Protein AF-A0A3D5A7B6-F1 (afdb_monomer)

Sequence (220 aa):
MRNYFILIAFLFLFTSCAESLVVQSTGVLQNAARVHHLKNGDREIIYIPMRHLGKRNYYDYIQRQVDSLQQQGFVVFYESIAYQVDSAQQRDLYDRKFRKLVGHTVGSTKTYEKTSDTTKVLMAPMYKNLGSRIIQQPEYSFFKVDYNTAVVADIPKNVLLDEFEYTYGDIVLEPCDWKTPLHEPYSCKAAKGKLKRIFDRQFIMKRREENLAALVADAA

Secondary structure (DSSP, 8-state):
-HHHHHHHHHHHHTSS--S-HHHHHT-TT-SS---EEEEETTEEEEE----SEE-HHHHHHHHHHHHHHHTTTPPPEE-------SSHHHHHHHHHHHHHHHTS-TT-S-----TT-GGGT--SGGGTT-GGGSEE---GGGGT--TTT-EE-SPPHHHHHHHHHHHH---PPPHHHHHS-TTS---S-PPPHHHHHHIIIIIHHHHHHHHHHHHHHH--

Foldseek 3Di:
DVVVVVVVVVVVVVPPPVADPVVVVVVQEPLEFDWDWDDDPVDIDIDTDDDQKHAPSHLVRLLVVQVVVVVVVDAAADEDQAAPDDDPVVVLVLLLLVCQLQVWQRVVVPDPPDFQFCCSNCPDPSCNPCTRRMGGDDDPVSSVHDPVRYDHLADHSVRLQVVLCVVPNDSDDDPLSVPDDSRDTRPDNHDDPVSSCCSPPPRRVVVSVVSNVVVSVPPD

pLDDT: mean 84.35, std 14.89, range [35.78, 98.06]

Solvent-accessible surface area (backbone atoms only — not comparable to full-atom values): 13087 Å² total; per-residue (Å²): 112,76,69,56,56,52,52,52,55,54,57,56,64,71,63,70,70,84,63,58,69,69,51,57,73,71,45,40,77,40,54,58,67,76,72,43,80,46,75,59,88,94,46,73,48,76,49,67,70,82,57,68,52,26,21,66,53,22,53,54,42,49,23,54,50,46,46,57,40,42,78,72,70,49,73,50,73,41,84,46,71,54,69,88,65,97,43,72,67,56,48,51,52,46,50,47,42,50,23,33,42,71,53,43,36,52,73,62,66,62,66,81,61,59,90,73,51,37,81,71,63,39,82,52,77,86,48,56,88,49,45,76,64,34,31,65,55,74,62,66,79,72,34,59,66,57,74,92,68,39,42,77,43,41,65,30,48,52,59,56,49,52,57,46,27,75,74,74,49,77,75,79,80,50,74,58,57,74,69,50,61,60,82,42,86,59,82,60,87,45,48,58,68,68,58,30,49,42,45,74,76,46,48,55,60,51,53,40,53,53,47,38,52,50,56,60,68,69,57,126

Structure (mmCIF, N/CA/C/O backbone):
data_AF-A0A3D5A7B6-F1
#
_entry.id   AF-A0A3D5A7B6-F1
#
loop_
_atom_site.group_PDB
_atom_site.id
_atom_site.type_symbol
_atom_site.label_atom_id
_atom_site.label_alt_id
_atom_site.label_comp_id
_atom_site.label_asym_id
_atom_site.label_entity_id
_atom_site.label_seq_id
_atom_site.pdbx_PDB_ins_code
_atom_site.Cartn_x
_atom_site.Cartn_y
_atom_site.Cartn_z
_atom_site.occupancy
_atom_site.B_iso_or_equiv
_atom_site.auth_seq_id
_atom_site.auth_comp_id
_atom_site.auth_asym_id
_atom_site.auth_atom_id
_atom_site.pdbx_PDB_model_num
ATOM 1 N N . MET A 1 1 ? -8.867 60.118 1.143 1.00 58.06 1 MET A N 1
ATOM 2 C CA . MET A 1 1 ? -7.986 59.352 2.061 1.00 58.06 1 MET A CA 1
ATOM 3 C C . MET A 1 1 ? -8.716 58.245 2.824 1.00 58.06 1 MET A C 1
ATOM 5 O O . MET A 1 1 ? -8.242 57.120 2.782 1.00 58.06 1 MET A O 1
ATOM 9 N N . ARG A 1 2 ? -9.890 58.497 3.432 1.00 63.19 2 ARG A N 1
ATOM 10 C CA . ARG A 1 2 ? -10.692 57.475 4.149 1.00 63.19 2 ARG A CA 1
ATOM 11 C C . ARG A 1 2 ? -10.989 56.203 3.330 1.00 63.19 2 ARG A C 1
ATOM 13 O O . ARG A 1 2 ? -10.861 55.103 3.849 1.00 63.19 2 ARG A O 1
ATOM 20 N N . ASN A 1 3 ? -11.287 56.347 2.037 1.00 61.47 3 ASN A N 1
ATOM 21 C CA . ASN A 1 3 ? -11.614 55.208 1.165 1.00 61.47 3 ASN A CA 1
ATOM 22 C C . ASN A 1 3 ? -10.390 54.339 0.803 1.00 61.47 3 ASN A C 1
ATOM 24 O O . ASN A 1 3 ? -10.546 53.148 0.563 1.00 61.47 3 ASN A O 1
ATOM 28 N N . TYR A 1 4 ? -9.172 54.898 0.822 1.00 71.38 4 TYR A N 1
ATOM 29 C CA . TYR A 1 4 ? -7.937 54.140 0.565 1.00 71.38 4 TYR A CA 1
ATOM 30 C C . TYR A 1 4 ? -7.532 53.285 1.771 1.00 71.38 4 TYR A C 1
ATOM 32 O O . TYR A 1 4 ? -7.062 52.168 1.592 1.00 71.38 4 TYR A O 1
ATOM 40 N N . PHE A 1 5 ? -7.788 53.762 2.994 1.00 73.81 5 PHE A N 1
ATOM 41 C CA . PHE A 1 5 ? -7.583 52.972 4.213 1.00 73.81 5 PHE A CA 1
ATOM 42 C C . PHE A 1 5 ? -8.496 51.743 4.271 1.00 73.81 5 PHE A C 1
ATOM 44 O O . PHE A 1 5 ? -8.046 50.673 4.670 1.00 73.81 5 PHE A O 1
ATOM 51 N N . ILE A 1 6 ? -9.747 51.871 3.818 1.00 76.88 6 ILE A N 1
ATOM 52 C CA . ILE A 1 6 ? -10.690 50.744 3.742 1.00 76.88 6 ILE A CA 1
ATOM 53 C C . ILE A 1 6 ? -10.220 49.718 2.703 1.00 76.88 6 ILE A C 1
ATOM 55 O O . ILE A 1 6 ? -10.255 48.523 2.976 1.00 76.88 6 ILE A O 1
ATOM 59 N N . LEU A 1 7 ? -9.720 50.173 1.548 1.00 73.44 7 LEU A N 1
ATOM 60 C CA . LEU A 1 7 ? -9.201 49.294 0.496 1.00 73.44 7 LEU A CA 1
ATOM 61 C C . LEU A 1 7 ? -7.936 48.536 0.942 1.00 73.44 7 LEU A C 1
ATOM 63 O O . LEU A 1 7 ? -7.815 47.339 0.697 1.00 73.44 7 LEU A O 1
ATOM 67 N N . ILE A 1 8 ? -7.022 49.215 1.643 1.00 75.50 8 ILE A N 1
ATOM 68 C CA . ILE A 1 8 ? -5.807 48.613 2.213 1.00 75.50 8 ILE A CA 1
ATOM 69 C C . ILE A 1 8 ? -6.171 47.605 3.312 1.00 75.50 8 ILE A C 1
ATOM 71 O O . ILE A 1 8 ? -5.651 46.493 3.310 1.00 75.50 8 ILE A O 1
ATOM 75 N N . ALA A 1 9 ? -7.110 47.940 4.203 1.00 74.00 9 ALA A N 1
ATOM 76 C CA . ALA A 1 9 ? -7.603 47.011 5.221 1.00 74.00 9 ALA A CA 1
ATOM 77 C C . ALA A 1 9 ? -8.275 45.771 4.600 1.00 74.00 9 ALA A C 1
ATOM 79 O O . ALA A 1 9 ? -8.046 44.660 5.069 1.00 74.00 9 ALA A O 1
ATOM 80 N N . PHE A 1 10 ? -9.030 45.932 3.505 1.00 72.75 10 PHE A N 1
ATOM 81 C CA . PHE A 1 10 ? -9.619 44.809 2.766 1.00 72.75 10 PHE A CA 1
ATOM 82 C C . PHE A 1 10 ? -8.559 43.915 2.105 1.00 72.75 10 PHE A C 1
ATOM 84 O O . PHE A 1 10 ? -8.698 42.696 2.123 1.00 72.75 10 PHE A O 1
ATOM 91 N N . LEU A 1 11 ? -7.471 44.489 1.580 1.00 68.56 11 LEU A N 1
ATOM 92 C CA . LEU A 1 11 ? -6.350 43.730 1.009 1.00 68.56 11 LEU A CA 1
ATOM 93 C C . LEU A 1 11 ? -5.604 42.893 2.064 1.00 68.56 11 LEU A C 1
ATOM 95 O O . LEU A 1 11 ? -5.180 41.781 1.758 1.00 68.56 11 LEU A O 1
ATOM 99 N N . PHE A 1 12 ? -5.504 43.368 3.312 1.00 63.97 12 PHE A N 1
ATOM 100 C CA . PHE A 1 12 ? -4.921 42.598 4.423 1.00 63.97 12 PHE A CA 1
ATOM 101 C C . PHE A 1 12 ? -5.822 41.463 4.938 1.00 63.97 12 PHE A C 1
ATOM 103 O O . PHE A 1 12 ? -5.320 40.502 5.518 1.00 63.97 12 PHE A O 1
ATOM 110 N N . LEU A 1 13 ? -7.138 41.515 4.702 1.00 61.12 13 LEU A N 1
ATOM 111 C CA . LEU A 1 13 ? -8.047 40.426 5.085 1.00 61.12 13 LEU A CA 1
ATOM 112 C C . LEU A 1 13 ? -7.892 39.184 4.190 1.00 61.12 13 LEU A C 1
ATOM 114 O O . LEU A 1 13 ? -8.174 38.076 4.640 1.00 61.12 13 LEU A O 1
ATOM 118 N N . PHE A 1 14 ? -7.387 39.339 2.960 1.00 55.84 14 PHE A N 1
ATOM 119 C CA . PHE A 1 14 ? -7.149 38.219 2.039 1.00 55.84 14 PHE A CA 1
ATOM 120 C C . PHE A 1 14 ? -5.771 37.556 2.192 1.00 55.84 14 PHE A C 1
ATOM 122 O O . PHE A 1 14 ? -5.543 36.502 1.603 1.00 55.84 14 PHE A O 1
ATOM 129 N N . THR A 1 15 ? -4.854 38.121 2.984 1.00 56.56 15 THR A N 1
ATOM 130 C CA . THR A 1 15 ? -3.502 37.561 3.177 1.00 56.56 15 THR A CA 1
ATOM 131 C C . THR A 1 15 ? -3.368 36.676 4.419 1.00 56.56 15 THR A C 1
ATOM 133 O O . THR A 1 15 ? -2.336 36.031 4.593 1.00 56.56 15 THR A O 1
ATOM 136 N N . SER A 1 16 ? -4.396 36.592 5.275 1.00 52.38 16 SER A N 1
ATOM 137 C CA . SER A 1 16 ? -4.321 35.862 6.555 1.00 52.38 16 SER A CA 1
ATOM 138 C C . SER A 1 16 ? -4.657 34.366 6.467 1.00 52.38 16 SER A C 1
ATOM 140 O O . SER A 1 16 ? -4.358 33.614 7.395 1.00 52.38 16 SER A O 1
ATOM 142 N N . CYS A 1 17 ? -5.202 33.885 5.346 1.00 54.50 17 CYS A N 1
ATOM 143 C CA . CYS A 1 17 ? -5.341 32.450 5.086 1.00 54.50 17 CYS A CA 1
ATOM 144 C C . CYS A 1 17 ? -4.049 31.922 4.448 1.00 54.50 17 CYS A C 1
ATOM 146 O O . CYS A 1 17 ? -3.960 31.741 3.238 1.00 54.50 17 CYS A O 1
ATOM 148 N N . ALA A 1 18 ? -3.025 31.703 5.275 1.00 59.81 18 ALA A N 1
ATOM 149 C CA . ALA A 1 18 ? -1.656 31.398 4.844 1.00 59.81 18 ALA A CA 1
ATOM 150 C C . ALA A 1 18 ? -1.476 30.056 4.094 1.00 59.81 18 ALA A C 1
ATOM 152 O O . ALA A 1 18 ? -0.380 29.760 3.619 1.00 59.81 18 ALA A O 1
ATOM 153 N N . GLU A 1 19 ? -2.522 29.233 3.965 1.00 69.94 19 GLU A N 1
ATOM 154 C CA . GLU A 1 19 ? -2.448 27.930 3.301 1.00 69.94 19 GLU A CA 1
ATOM 155 C C . GLU A 1 19 ? -3.350 27.878 2.080 1.00 69.94 19 GLU A C 1
ATOM 157 O O . GLU A 1 19 ? -4.556 28.108 2.183 1.00 69.94 19 GLU A O 1
ATOM 162 N N . SER A 1 20 ? -2.764 27.522 0.931 1.00 77.25 20 SER A N 1
ATOM 163 C CA . SER A 1 20 ? -3.512 27.419 -0.320 1.00 77.25 20 SER A CA 1
ATOM 164 C C . SER A 1 20 ? -4.733 26.510 -0.151 1.00 77.25 20 SER A C 1
ATOM 166 O O . SER A 1 20 ? -4.641 25.427 0.437 1.00 77.25 20 SER A O 1
ATOM 168 N N . LEU A 1 21 ? -5.865 26.925 -0.719 1.00 79.44 21 LEU A N 1
ATOM 169 C CA . LEU A 1 21 ? -7.098 26.134 -0.755 1.00 79.44 21 LEU A CA 1
ATOM 170 C C . LEU A 1 21 ? -6.853 24.716 -1.308 1.00 79.44 21 LEU A C 1
ATOM 172 O O . LEU A 1 21 ? -7.489 23.760 -0.880 1.00 79.44 21 LEU A O 1
ATOM 176 N N . VAL A 1 22 ? -5.871 24.581 -2.205 1.00 80.56 22 VAL A N 1
ATOM 177 C CA . VAL A 1 22 ? -5.423 23.311 -2.789 1.00 80.56 22 VAL A CA 1
ATOM 178 C C . VAL A 1 22 ? -4.825 22.369 -1.740 1.00 80.56 22 VAL A C 1
ATOM 180 O O . VAL A 1 22 ? -5.099 21.179 -1.763 1.00 80.56 22 VAL A O 1
ATOM 183 N N . VAL A 1 23 ? -4.025 22.868 -0.795 1.00 82.94 23 VAL A N 1
ATOM 184 C CA . VAL A 1 23 ? -3.475 22.036 0.293 1.00 82.94 23 VAL A CA 1
ATOM 185 C C . VAL A 1 23 ? -4.568 21.643 1.283 1.00 82.94 23 VAL A C 1
ATOM 187 O O . VAL A 1 23 ? -4.572 20.527 1.795 1.00 82.94 23 VAL A O 1
ATOM 190 N N . GLN A 1 24 ? -5.518 22.540 1.545 1.00 84.00 24 GLN A N 1
ATOM 191 C CA . GLN A 1 24 ? -6.640 22.235 2.430 1.00 84.00 24 GLN A CA 1
ATOM 192 C C . GLN A 1 24 ? -7.561 21.167 1.826 1.00 84.00 24 GLN A C 1
ATOM 194 O O . GLN A 1 24 ? -7.997 20.262 2.541 1.00 84.00 24 GLN A O 1
ATOM 199 N N . SER A 1 25 ? -7.812 21.224 0.513 1.00 84.88 25 SER A N 1
ATOM 200 C CA . SER A 1 25 ? -8.695 20.279 -0.178 1.00 84.88 25 SER A CA 1
ATOM 201 C C . SER A 1 25 ? -8.147 18.852 -0.231 1.00 84.88 25 SER A C 1
ATOM 203 O O . SER A 1 25 ? -8.934 17.913 -0.325 1.00 84.88 25 SER A O 1
ATOM 205 N N . THR A 1 26 ? -6.831 18.652 -0.091 1.00 84.75 26 THR A N 1
ATOM 206 C CA . THR A 1 26 ? -6.253 17.298 0.001 1.00 84.75 26 THR A CA 1
ATOM 207 C C . THR A 1 26 ? -6.521 16.629 1.348 1.00 84.75 26 THR A C 1
ATOM 209 O O . THR A 1 26 ? -6.297 15.431 1.510 1.00 84.75 26 THR A O 1
ATOM 212 N N . GLY A 1 27 ? -6.973 17.397 2.344 1.00 88.69 27 GLY A N 1
ATOM 213 C CA . GLY A 1 27 ? -7.232 16.912 3.691 1.00 88.69 27 GLY A CA 1
ATOM 214 C C . GLY A 1 27 ? -5.975 16.688 4.533 1.00 88.69 27 GLY A C 1
ATOM 215 O O . GLY A 1 27 ? -6.124 16.419 5.721 1.00 88.69 27 GLY A O 1
ATOM 216 N N . VAL A 1 28 ? -4.757 16.859 4.000 1.00 88.75 28 VA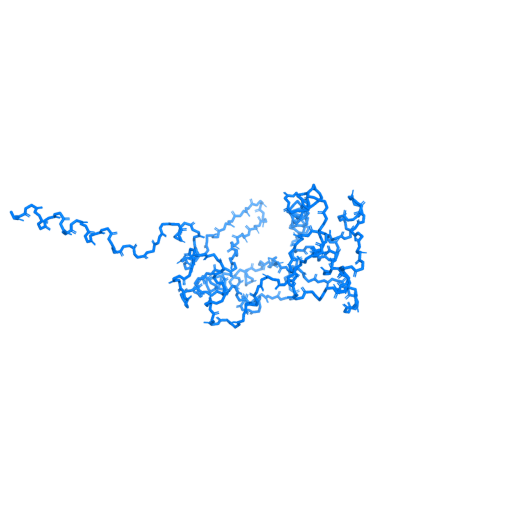L A N 1
ATOM 217 C CA . VAL A 1 28 ? -3.477 16.574 4.696 1.00 88.75 28 VAL A CA 1
ATOM 218 C C . VAL A 1 28 ? -3.339 17.282 6.058 1.00 88.75 28 VAL A C 1
ATOM 220 O O . VAL A 1 28 ? -2.632 16.820 6.952 1.00 88.75 28 VAL A O 1
ATOM 223 N N . LEU A 1 29 ? -4.062 18.388 6.245 1.00 89.94 29 LEU A N 1
ATOM 224 C CA . LEU A 1 29 ? -4.067 19.203 7.460 1.00 89.94 29 LEU A CA 1
ATOM 225 C C . LEU A 1 29 ? -5.191 18.869 8.452 1.00 89.94 29 LEU A C 1
ATOM 227 O O . LEU A 1 29 ? -5.294 19.523 9.494 1.00 89.94 29 LEU A O 1
ATOM 231 N N . GLN A 1 30 ? -6.044 17.894 8.151 1.00 92.69 30 GLN A N 1
ATOM 232 C CA . GLN A 1 30 ? -7.091 17.447 9.066 1.00 92.69 30 GLN A CA 1
ATOM 233 C C . GLN A 1 30 ? -6.484 16.641 10.220 1.00 92.69 30 GLN A C 1
ATOM 235 O O . GLN A 1 30 ? -5.496 15.930 10.053 1.00 92.69 30 GLN A O 1
ATOM 240 N N . ASN A 1 31 ? -7.098 16.747 11.398 1.00 94.94 31 ASN A N 1
ATOM 241 C CA . ASN A 1 31 ? -6.651 16.055 12.611 1.00 94.94 31 ASN A CA 1
ATOM 242 C C . ASN A 1 31 ? -7.343 14.702 12.836 1.00 94.94 31 ASN A C 1
ATOM 244 O O . ASN A 1 31 ? -6.975 13.998 13.766 1.00 94.94 31 ASN A O 1
ATOM 248 N N . ALA A 1 32 ? -8.357 14.362 12.043 1.00 96.19 32 ALA A N 1
ATOM 249 C CA . ALA A 1 32 ? -9.129 13.134 12.191 1.00 96.19 32 ALA A CA 1
ATOM 250 C C . ALA A 1 32 ? -9.589 12.627 10.823 1.00 96.19 32 ALA A C 1
ATOM 252 O O . ALA A 1 32 ? -9.796 13.420 9.898 1.00 96.19 32 ALA A O 1
ATOM 253 N N . ALA A 1 33 ? -9.739 11.310 10.712 1.00 94.62 33 ALA A N 1
ATOM 254 C CA . ALA A 1 33 ? -10.312 10.666 9.542 1.00 94.62 33 ALA A CA 1
ATOM 255 C C . ALA A 1 33 ? -11.842 10.739 9.604 1.00 94.62 33 ALA A C 1
ATOM 257 O O . ALA A 1 33 ? -12.433 10.703 10.683 1.00 94.62 33 ALA A O 1
ATOM 258 N N . ARG A 1 34 ? -12.494 10.807 8.441 1.00 94.00 34 ARG A N 1
ATOM 259 C CA . ARG A 1 34 ? -13.934 10.562 8.356 1.00 94.00 34 ARG A CA 1
ATOM 260 C C . ARG A 1 34 ? -14.141 9.052 8.330 1.00 94.00 34 ARG A C 1
ATOM 262 O O . ARG A 1 34 ? -13.776 8.415 7.351 1.00 94.00 34 ARG A O 1
ATOM 269 N N . VAL A 1 35 ? -14.678 8.501 9.411 1.00 96.25 35 VAL A N 1
ATOM 270 C 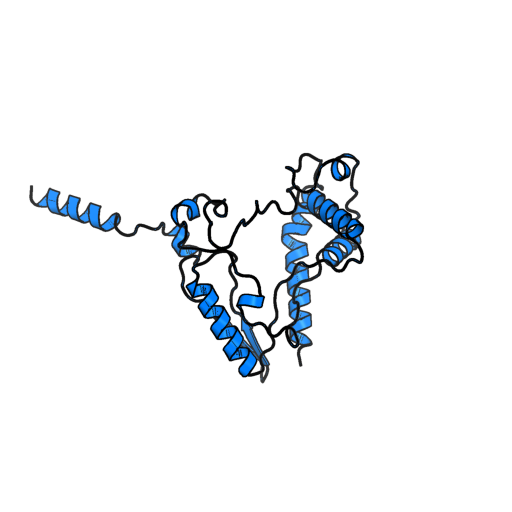CA . VAL A 1 35 ? -14.967 7.068 9.521 1.00 96.25 35 VAL A CA 1
ATOM 271 C C . VAL A 1 35 ? -16.275 6.758 8.797 1.00 96.25 35 VAL A C 1
ATOM 273 O O . VAL A 1 35 ? -17.250 7.505 8.913 1.00 96.25 35 VAL A O 1
ATOM 276 N N . HIS A 1 36 ? -16.286 5.675 8.028 1.00 96.81 36 HIS A N 1
ATOM 277 C CA . HIS A 1 36 ? -17.444 5.220 7.271 1.00 96.81 36 HIS A CA 1
ATOM 278 C C . HIS A 1 36 ? -17.892 3.858 7.790 1.00 96.81 36 HIS A C 1
ATOM 280 O O . HIS A 1 36 ? -17.100 2.925 7.827 1.00 96.81 36 HIS A O 1
ATOM 286 N N . HIS A 1 37 ? -19.164 3.756 8.161 1.00 96.50 37 HIS A N 1
ATOM 287 C CA . HIS A 1 37 ? -19.772 2.521 8.643 1.00 96.50 37 HIS A CA 1
ATOM 288 C C . HIS A 1 37 ? -20.682 1.957 7.555 1.00 96.50 37 HIS A C 1
ATOM 290 O O . HIS A 1 37 ? -21.543 2.669 7.033 1.00 96.50 37 HIS A O 1
ATOM 296 N N . LEU A 1 38 ? -20.491 0.688 7.219 1.00 94.00 38 LEU A N 1
ATOM 297 C CA . LEU A 1 38 ? -21.323 -0.064 6.288 1.00 94.00 38 LEU A CA 1
ATOM 298 C C . LEU A 1 38 ? -21.880 -1.268 7.042 1.00 94.00 38 LEU A C 1
ATOM 300 O O . LEU A 1 38 ? -21.112 -2.040 7.606 1.00 94.00 38 LEU A O 1
ATOM 304 N N . LYS A 1 39 ? -23.205 -1.421 7.069 1.00 94.19 39 LYS A N 1
ATOM 305 C CA . LYS A 1 39 ? -23.882 -2.496 7.805 1.00 94.19 39 LYS A CA 1
ATOM 306 C C . LYS A 1 39 ? -24.696 -3.369 6.868 1.00 94.19 39 LYS A C 1
ATOM 308 O O . LYS A 1 39 ? -25.372 -2.849 5.982 1.00 94.19 39 LYS A O 1
ATOM 313 N N . ASN A 1 40 ? -24.657 -4.675 7.100 1.00 90.06 40 ASN A N 1
ATOM 314 C CA . ASN A 1 40 ? -25.520 -5.650 6.447 1.00 90.06 40 ASN A CA 1
ATOM 315 C C . ASN A 1 40 ? -25.915 -6.738 7.456 1.00 90.06 40 ASN A C 1
ATOM 317 O O . ASN A 1 40 ? -25.123 -7.634 7.749 1.00 90.06 40 ASN A O 1
ATOM 321 N N . GLY A 1 41 ? -27.127 -6.631 8.008 1.00 90.12 41 GLY A N 1
ATOM 322 C CA . GLY A 1 41 ? -27.550 -7.454 9.143 1.00 90.12 41 GLY A CA 1
ATOM 323 C C . GLY A 1 41 ? -26.620 -7.245 10.339 1.00 90.12 41 GLY A C 1
ATOM 324 O O . GLY A 1 41 ? -26.360 -6.104 10.724 1.00 90.12 41 GLY A O 1
ATOM 325 N N . ASP A 1 42 ? -26.085 -8.344 10.865 1.00 89.38 42 ASP A N 1
ATOM 326 C CA . ASP A 1 42 ? -25.169 -8.344 12.012 1.00 89.38 42 ASP A CA 1
ATOM 327 C C . ASP A 1 42 ? -23.706 -8.057 11.629 1.00 89.38 42 ASP A C 1
ATOM 329 O O . ASP A 1 42 ? -22.847 -7.944 12.501 1.00 89.38 42 ASP A O 1
ATOM 333 N N . ARG A 1 43 ? -23.400 -7.915 10.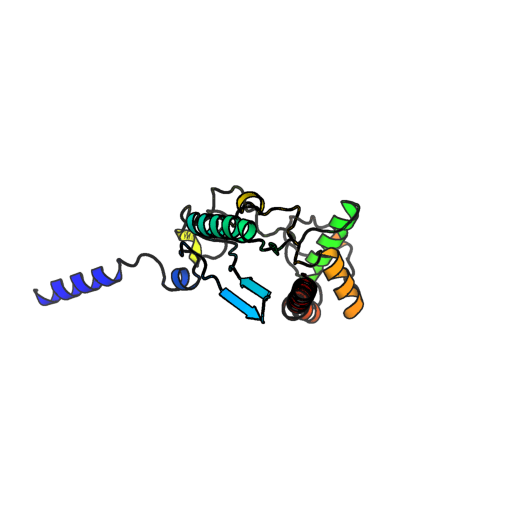330 1.00 90.44 43 ARG A N 1
ATOM 334 C CA . ARG A 1 43 ? -22.051 -7.586 9.850 1.00 90.44 43 ARG A CA 1
ATOM 335 C C . ARG A 1 43 ? -21.871 -6.080 9.719 1.00 90.44 43 ARG A C 1
ATOM 337 O O . ARG A 1 43 ? -22.701 -5.388 9.122 1.00 90.44 43 ARG A O 1
ATOM 344 N N . GLU A 1 44 ? -20.738 -5.584 10.202 1.00 94.81 44 GLU A N 1
ATOM 345 C CA . GLU A 1 44 ? -20.342 -4.183 10.097 1.00 94.81 44 GLU A CA 1
ATOM 346 C C . GLU A 1 44 ? -18.913 -4.060 9.559 1.00 94.81 44 GLU A C 1
ATOM 348 O O . GLU A 1 44 ? -17.982 -4.669 10.077 1.00 94.81 44 GLU A O 1
ATOM 353 N N . ILE A 1 45 ? -18.738 -3.232 8.530 1.00 94.62 45 ILE A N 1
ATOM 354 C CA . ILE A 1 45 ? -17.434 -2.823 8.009 1.00 94.62 45 ILE A CA 1
ATOM 355 C C . ILE A 1 45 ? -17.221 -1.366 8.392 1.00 94.62 45 ILE A C 1
ATOM 357 O O . ILE A 1 45 ? -18.036 -0.496 8.067 1.00 94.62 45 ILE A O 1
ATOM 361 N N . ILE A 1 46 ? -16.092 -1.097 9.040 1.00 96.50 46 ILE A N 1
ATOM 362 C CA . ILE A 1 46 ? -15.676 0.252 9.411 1.00 96.50 46 ILE A CA 1
ATOM 363 C C . ILE A 1 46 ? -14.468 0.630 8.564 1.00 96.50 46 ILE A C 1
ATOM 365 O O . ILE A 1 46 ? -13.355 0.158 8.781 1.00 96.50 46 ILE A O 1
ATOM 369 N N . TYR A 1 47 ? -14.688 1.505 7.587 1.00 95.44 47 TYR A N 1
ATOM 370 C CA . TYR A 1 47 ? -13.628 2.038 6.748 1.00 95.44 47 TYR A CA 1
ATOM 371 C C . TYR A 1 47 ? -13.064 3.326 7.352 1.00 95.44 47 TYR A C 1
ATOM 373 O O . TYR A 1 47 ? -13.759 4.340 7.484 1.00 95.44 47 TYR A O 1
ATOM 381 N N . ILE A 1 48 ? -11.776 3.281 7.695 1.00 95.88 48 ILE A N 1
ATOM 382 C CA . ILE A 1 48 ? -10.999 4.418 8.190 1.00 95.88 48 ILE A CA 1
ATOM 383 C C . ILE A 1 48 ? -9.971 4.784 7.112 1.00 95.88 48 ILE A C 1
ATOM 385 O O . ILE A 1 48 ? -8.996 4.054 6.935 1.00 95.88 48 ILE A O 1
ATOM 389 N N . PRO A 1 49 ? -10.146 5.904 6.387 1.00 93.00 49 PRO A N 1
ATOM 390 C CA . PRO A 1 49 ? -9.210 6.305 5.343 1.00 93.00 49 PRO A CA 1
ATOM 391 C C . PRO A 1 49 ? -7.786 6.497 5.882 1.00 93.00 49 PRO A C 1
ATOM 393 O O . PRO A 1 49 ? -7.543 7.366 6.726 1.00 93.00 49 PRO A O 1
ATOM 396 N N . MET A 1 50 ? -6.821 5.736 5.367 1.00 92.00 50 MET A N 1
ATOM 397 C CA . MET A 1 50 ? -5.405 5.942 5.670 1.00 92.00 50 MET A CA 1
ATOM 398 C C . MET A 1 50 ? -4.798 6.988 4.728 1.00 92.00 50 MET A C 1
ATOM 400 O O . MET A 1 50 ? -5.229 7.154 3.588 1.00 92.00 50 MET A O 1
ATOM 404 N N . ARG A 1 51 ? -3.796 7.726 5.209 1.00 88.94 51 ARG A N 1
ATOM 405 C CA . ARG A 1 51 ? -3.055 8.712 4.411 1.00 88.94 51 ARG A CA 1
ATOM 406 C C . ARG A 1 51 ? -1.572 8.492 4.602 1.00 88.94 51 ARG A C 1
ATOM 408 O O . ARG A 1 51 ? -1.130 8.393 5.737 1.00 88.94 51 ARG A O 1
ATOM 415 N N . HIS A 1 52 ? -0.805 8.523 3.516 1.00 86.44 52 HIS A N 1
ATOM 416 C CA . HIS A 1 52 ? 0.654 8.430 3.605 1.00 86.44 52 HIS A CA 1
ATOM 417 C C . HIS A 1 52 ? 1.312 9.705 4.155 1.00 86.44 52 HIS A C 1
ATOM 419 O O . HIS A 1 52 ? 2.453 9.650 4.605 1.00 86.44 52 HIS A O 1
ATOM 425 N N . LEU A 1 53 ? 0.611 10.845 4.115 1.00 85.88 53 LEU A N 1
ATOM 426 C CA . LEU A 1 53 ? 1.051 12.132 4.657 1.00 85.88 53 LEU A CA 1
ATOM 427 C C . LEU A 1 53 ? -0.085 12.786 5.447 1.00 85.88 53 LEU A C 1
ATOM 429 O O . LEU A 1 53 ? -1.227 12.829 4.984 1.00 85.88 53 LEU A O 1
ATOM 433 N N . GLY A 1 54 ? 0.231 13.341 6.616 1.00 89.06 54 GLY A N 1
ATOM 434 C CA . GLY A 1 54 ? -0.768 13.959 7.484 1.00 89.06 54 GLY A CA 1
ATOM 435 C C . GLY A 1 54 ? -0.187 14.511 8.781 1.00 89.06 54 GLY A C 1
ATOM 436 O O . GLY A 1 54 ? 0.984 14.303 9.091 1.00 89.06 54 GLY A O 1
ATOM 437 N N . LYS A 1 55 ? -1.000 15.228 9.559 1.00 91.62 55 LYS A N 1
ATOM 438 C CA . LYS A 1 55 ? -0.616 15.682 10.906 1.00 91.62 55 LYS A CA 1
ATOM 439 C C . LYS A 1 55 ? -0.462 14.500 11.859 1.00 91.62 55 LYS A C 1
ATOM 441 O O . LYS A 1 55 ? -1.236 13.552 11.787 1.00 91.62 55 LYS A O 1
ATOM 446 N N . ARG A 1 56 ? 0.432 14.607 12.847 1.00 92.44 56 ARG A N 1
ATOM 447 C CA . ARG A 1 56 ? 0.571 13.602 13.919 1.00 92.44 56 ARG A CA 1
ATOM 448 C C . ARG A 1 56 ? -0.774 13.247 14.582 1.00 92.44 56 ARG A C 1
ATOM 450 O O . ARG A 1 56 ? -1.098 12.070 14.705 1.00 92.44 56 ARG A O 1
ATOM 457 N N . ASN A 1 57 ? -1.593 14.260 14.873 1.00 95.88 57 ASN A N 1
ATOM 458 C CA . ASN A 1 57 ? -2.920 14.088 15.475 1.00 95.88 57 ASN A CA 1
ATOM 459 C C . ASN A 1 57 ? -3.868 13.201 14.645 1.00 95.88 57 ASN A C 1
ATOM 461 O O . ASN A 1 57 ? -4.699 12.510 15.229 1.00 95.88 57 ASN A O 1
ATOM 465 N N . TYR A 1 58 ? -3.729 13.193 13.311 1.00 96.81 58 TYR A N 1
ATOM 466 C CA . TYR A 1 58 ? -4.491 12.315 12.415 1.00 96.81 58 TYR A CA 1
ATOM 467 C C . TYR A 1 58 ? -4.210 10.841 12.714 1.00 96.81 58 TYR A C 1
ATOM 469 O O . TYR A 1 58 ? -5.129 10.041 12.867 1.00 96.81 58 TYR A O 1
ATOM 477 N N . TYR A 1 59 ? -2.933 10.492 12.862 1.00 96.69 59 TYR A N 1
ATOM 478 C CA . TYR A 1 59 ? -2.517 9.127 13.168 1.00 96.69 59 TYR A CA 1
ATOM 479 C C . TYR A 1 59 ? -2.844 8.746 14.613 1.00 96.69 59 TYR A C 1
ATOM 481 O O . TYR A 1 59 ? -3.281 7.625 14.854 1.00 96.69 59 TYR A O 1
ATOM 489 N N . ASP A 1 60 ? -2.726 9.678 15.566 1.00 97.56 60 ASP A N 1
ATOM 490 C CA . ASP A 1 60 ? -3.169 9.440 16.947 1.00 97.56 60 ASP A CA 1
ATOM 491 C C . ASP A 1 60 ? -4.679 9.163 17.021 1.00 97.56 60 ASP A C 1
ATOM 493 O O . ASP A 1 60 ? -5.115 8.333 17.819 1.00 97.56 60 ASP A O 1
ATOM 497 N N . TYR A 1 61 ? -5.484 9.846 16.197 1.00 98.06 61 TYR A N 1
ATOM 498 C CA . TYR A 1 61 ? -6.913 9.567 16.064 1.00 98.06 61 TYR A CA 1
ATOM 499 C C . TYR A 1 61 ? -7.153 8.141 15.564 1.00 98.06 61 TYR A C 1
ATOM 501 O O . TYR A 1 61 ? -7.895 7.407 16.212 1.00 98.06 61 TYR A O 1
ATOM 509 N N . ILE A 1 62 ? -6.490 7.728 14.478 1.00 97.75 62 ILE A N 1
ATOM 510 C CA . ILE A 1 62 ? -6.638 6.372 13.929 1.00 97.75 62 ILE A CA 1
ATOM 511 C C . ILE A 1 62 ? -6.212 5.315 14.949 1.00 97.75 62 ILE A C 1
ATOM 513 O O . ILE A 1 62 ? -6.966 4.379 15.179 1.00 97.75 62 ILE A O 1
ATOM 517 N N . GLN A 1 63 ? -5.066 5.487 15.616 1.00 98.00 63 GLN A N 1
ATOM 518 C CA . GLN A 1 63 ? -4.606 4.568 16.663 1.00 98.00 63 GLN A CA 1
ATOM 519 C C . GLN A 1 63 ? -5.681 4.368 17.746 1.00 98.00 63 GLN A C 1
ATOM 521 O O . GLN A 1 63 ? -5.952 3.237 18.133 1.00 98.00 63 GLN A O 1
ATOM 526 N N . ARG A 1 64 ? -6.327 5.447 18.222 1.00 98.06 64 ARG A N 1
ATOM 527 C CA . ARG A 1 64 ? -7.413 5.341 19.215 1.00 98.06 64 ARG A CA 1
ATOM 528 C C . ARG A 1 64 ? -8.641 4.609 18.675 1.00 98.06 64 ARG A C 1
ATOM 530 O O . ARG A 1 64 ? -9.275 3.881 19.430 1.00 98.06 64 ARG A O 1
ATOM 537 N N . GLN A 1 65 ? -8.991 4.821 17.405 1.00 98.00 65 GLN A N 1
ATOM 538 C CA . GLN A 1 65 ? -10.096 4.097 16.772 1.00 98.00 65 GLN A CA 1
ATOM 539 C C . GLN A 1 65 ? -9.780 2.602 16.668 1.00 98.00 65 GLN A C 1
ATOM 541 O O . GLN A 1 65 ? -10.590 1.795 17.097 1.00 98.00 65 GLN A O 1
ATOM 546 N N . VAL A 1 66 ? -8.593 2.239 16.174 1.00 97.06 66 VAL A N 1
ATOM 547 C CA . VAL A 1 66 ? -8.155 0.839 16.050 1.00 97.06 66 VAL A CA 1
ATOM 548 C C . VAL A 1 66 ? -8.163 0.136 17.409 1.00 97.06 66 VAL A C 1
ATOM 550 O O . VAL A 1 66 ? -8.772 -0.920 17.542 1.00 97.06 66 VAL A O 1
ATOM 553 N N . ASP A 1 67 ? -7.572 0.753 18.435 1.00 96.88 67 ASP A N 1
ATOM 554 C CA . ASP A 1 67 ? -7.549 0.220 19.805 1.00 96.88 67 ASP A CA 1
ATOM 555 C C . ASP A 1 67 ? -8.973 -0.034 20.335 1.00 96.88 67 ASP A C 1
ATOM 557 O O . ASP A 1 67 ? -9.303 -1.133 20.777 1.00 96.88 67 ASP A O 1
ATOM 561 N N . SER A 1 68 ? -9.862 0.957 20.206 1.00 97.56 68 SER A N 1
ATOM 562 C CA . SER A 1 68 ? -11.241 0.857 20.695 1.00 97.56 68 SER A CA 1
ATOM 563 C C . SER A 1 68 ? -12.100 -0.146 19.919 1.00 97.56 68 SER A C 1
ATOM 565 O O . SER A 1 68 ? -12.956 -0.794 20.518 1.00 97.56 68 SER A O 1
ATOM 567 N N . LEU A 1 69 ? -11.906 -0.270 18.606 1.00 97.38 69 LEU A N 1
ATOM 568 C CA . LEU A 1 69 ? -12.680 -1.182 17.762 1.00 97.38 69 LEU A CA 1
ATOM 569 C C . LEU A 1 69 ? -12.249 -2.637 17.962 1.00 97.38 69 LEU A C 1
ATOM 571 O O . LEU A 1 69 ? -13.104 -3.510 18.073 1.00 97.38 69 LEU A O 1
ATOM 575 N N . GLN A 1 70 ? -10.949 -2.905 18.102 1.00 96.56 70 GLN A N 1
ATOM 576 C CA . GLN A 1 70 ? -10.469 -4.254 18.424 1.00 96.56 70 GLN A CA 1
ATOM 577 C C . GLN A 1 70 ? -11.001 -4.732 19.785 1.00 96.56 70 GLN A C 1
ATOM 579 O O . GLN A 1 70 ? -11.409 -5.882 19.914 1.00 96.56 70 GLN A O 1
ATOM 584 N N . GLN A 1 71 ? -11.104 -3.843 20.783 1.00 96.56 71 GLN A N 1
ATOM 585 C CA . GLN A 1 71 ? -11.739 -4.160 22.075 1.00 96.56 71 GLN A CA 1
ATOM 586 C C . GLN A 1 71 ? -13.236 -4.499 21.953 1.00 96.56 71 GLN A C 1
ATOM 588 O O . GLN A 1 71 ? -13.792 -5.145 22.838 1.00 96.56 71 GLN A O 1
ATOM 593 N N . GLN A 1 72 ? -13.886 -4.085 20.863 1.00 96.06 72 GLN A N 1
ATOM 594 C CA . GLN A 1 72 ? -15.272 -4.428 20.529 1.00 96.06 72 GLN A CA 1
ATOM 595 C C . GLN A 1 72 ? -15.378 -5.688 19.652 1.00 96.06 72 GLN A C 1
ATOM 597 O O . GLN A 1 72 ? -16.475 -6.037 19.227 1.00 96.06 72 GLN A O 1
ATOM 602 N N . GLY A 1 73 ? -14.262 -6.372 19.381 1.00 94.69 73 GLY A N 1
ATOM 603 C CA . GLY A 1 73 ? -14.223 -7.596 18.580 1.00 94.69 73 GLY A CA 1
ATOM 604 C C . GLY A 1 73 ? -14.049 -7.378 17.076 1.00 94.69 73 GLY A C 1
ATOM 605 O O . GLY A 1 73 ? -14.135 -8.342 16.322 1.00 94.69 73 GLY A O 1
ATOM 606 N N . PHE A 1 74 ? -13.788 -6.149 16.614 1.00 95.69 74 PHE A N 1
ATOM 607 C CA . PHE A 1 74 ? -13.482 -5.916 15.200 1.00 95.69 74 PHE A CA 1
ATOM 608 C C . PHE A 1 74 ? -12.091 -6.440 14.831 1.00 95.69 74 PHE A C 1
ATOM 610 O O . PHE A 1 74 ? -11.116 -6.223 15.552 1.00 95.69 74 PHE A O 1
ATOM 617 N N . VAL A 1 75 ? -11.992 -7.041 13.646 1.00 94.94 75 VAL A N 1
ATOM 618 C CA . VAL A 1 75 ? -10.731 -7.485 13.039 1.00 94.94 75 VAL A CA 1
ATOM 619 C C . VAL A 1 75 ? -10.172 -6.402 12.115 1.00 94.94 75 VAL A C 1
ATOM 621 O O . VAL A 1 75 ? -10.899 -5.799 11.323 1.00 94.94 75 VAL A O 1
ATOM 624 N N . VAL A 1 76 ? -8.863 -6.154 12.200 1.00 95.44 76 VAL A N 1
ATOM 625 C CA . VAL A 1 76 ? -8.178 -5.163 11.359 1.00 95.44 76 VAL A CA 1
ATOM 626 C C . VAL A 1 76 ? -7.732 -5.786 10.040 1.00 95.44 76 VAL A C 1
ATOM 628 O O . VAL A 1 76 ? -6.932 -6.716 10.024 1.00 95.44 76 VAL A O 1
ATOM 631 N N . PHE A 1 77 ? -8.174 -5.197 8.931 1.00 94.94 77 PHE A N 1
ATOM 632 C CA . PHE A 1 77 ? -7.660 -5.463 7.587 1.00 94.94 77 PHE A CA 1
ATOM 633 C C . PHE A 1 77 ? -6.656 -4.367 7.224 1.00 94.94 77 PHE A C 1
ATOM 635 O O . PHE A 1 77 ? -7.010 -3.185 7.241 1.00 94.94 77 PHE A O 1
ATOM 642 N N . TYR A 1 78 ? -5.408 -4.729 6.924 1.00 91.69 78 TYR A N 1
ATOM 643 C CA . TYR A 1 78 ? -4.341 -3.753 6.680 1.00 91.69 78 TYR A CA 1
ATOM 644 C C . TYR A 1 78 ? -3.559 -4.002 5.387 1.00 91.69 78 TYR A C 1
ATOM 646 O O . TYR A 1 78 ? -3.520 -5.112 4.858 1.00 91.69 78 TYR A O 1
ATOM 654 N N . GLU A 1 79 ? -2.942 -2.938 4.871 1.00 86.69 79 GLU A N 1
ATOM 655 C CA . GLU A 1 79 ? -2.165 -2.954 3.632 1.00 86.69 79 GLU A CA 1
ATOM 656 C C . GLU A 1 79 ? -0.742 -3.464 3.895 1.00 86.69 79 GLU A C 1
ATOM 658 O O . GLU A 1 79 ? -0.087 -3.081 4.864 1.00 86.69 79 GLU A O 1
ATOM 663 N N . SER A 1 80 ? -0.236 -4.321 3.015 1.00 84.00 80 SER A N 1
ATOM 664 C CA . SER A 1 80 ? 1.151 -4.782 3.045 1.00 84.00 80 SER A CA 1
ATOM 665 C C . SER A 1 80 ? 1.543 -5.329 1.683 1.00 84.00 80 SER A C 1
ATOM 667 O O . SER A 1 80 ? 1.022 -6.335 1.216 1.00 84.00 80 SER A O 1
ATOM 669 N N . ILE A 1 81 ? 2.541 -4.708 1.064 1.00 72.75 81 ILE A N 1
ATOM 670 C CA . ILE A 1 81 ? 3.094 -5.152 -0.222 1.00 72.75 81 ILE A CA 1
ATOM 671 C C . ILE A 1 81 ? 4.284 -6.106 -0.047 1.00 72.75 81 ILE A C 1
ATOM 673 O O . ILE A 1 81 ? 5.177 -6.155 -0.898 1.00 72.75 81 ILE A O 1
ATOM 677 N N . ALA A 1 82 ? 4.344 -6.816 1.083 1.00 81.44 82 ALA A N 1
ATOM 678 C CA . ALA A 1 82 ? 5.425 -7.746 1.375 1.00 81.44 82 ALA A CA 1
ATOM 679 C C . ALA A 1 82 ? 5.496 -8.865 0.323 1.00 81.44 82 ALA A C 1
ATOM 681 O O . ALA A 1 82 ? 4.484 -9.356 -0.175 1.00 81.44 82 ALA A O 1
ATOM 682 N N . TYR A 1 83 ? 6.718 -9.265 -0.021 1.00 84.06 83 TYR A N 1
ATOM 683 C CA . TYR A 1 83 ? 6.959 -10.409 -0.893 1.00 84.06 83 TYR A CA 1
ATOM 684 C C . TYR A 1 83 ? 6.792 -11.724 -0.129 1.00 84.06 83 TYR A C 1
ATOM 686 O O . TYR A 1 83 ? 7.283 -11.847 0.993 1.00 84.06 83 TYR A O 1
ATOM 694 N N . GLN A 1 84 ? 6.204 -12.721 -0.785 1.00 88.31 84 GLN A N 1
ATOM 695 C CA . GLN A 1 84 ? 6.204 -14.120 -0.357 1.00 88.31 84 GLN A CA 1
ATOM 696 C C . GLN A 1 84 ? 7.217 -14.893 -1.205 1.00 88.31 84 GLN A C 1
ATOM 698 O O . GLN A 1 84 ? 6.859 -15.528 -2.192 1.00 88.31 84 GLN A O 1
ATOM 703 N N . VAL A 1 85 ? 8.499 -14.745 -0.871 1.00 89.50 85 VAL A N 1
ATOM 704 C CA . VAL A 1 85 ? 9.624 -15.349 -1.600 1.00 89.50 85 VAL A CA 1
ATOM 705 C C . VAL A 1 85 ? 10.657 -15.890 -0.618 1.00 89.50 85 VAL A C 1
ATOM 707 O O . VAL A 1 85 ? 10.871 -15.292 0.437 1.00 89.50 85 VAL A O 1
ATOM 710 N N . ASP A 1 86 ? 11.336 -16.970 -0.998 1.00 90.94 86 ASP A N 1
ATOM 711 C CA . ASP A 1 86 ? 12.233 -17.730 -0.115 1.00 90.94 86 ASP A CA 1
ATOM 712 C C . ASP A 1 86 ? 13.655 -17.154 -0.056 1.00 90.94 86 ASP A C 1
ATOM 714 O O . ASP A 1 86 ? 14.478 -17.565 0.762 1.00 90.94 86 ASP A O 1
ATOM 718 N N . SER A 1 87 ? 13.982 -16.210 -0.945 1.00 92.75 87 SER A N 1
ATOM 719 C CA . SER A 1 87 ? 15.349 -15.713 -1.109 1.00 92.75 87 SER A CA 1
ATOM 720 C C . SER A 1 87 ? 15.427 -14.241 -1.514 1.00 92.75 87 SER A C 1
ATOM 722 O O . SER A 1 87 ? 14.540 -13.682 -2.166 1.00 92.75 87 SER A O 1
ATOM 724 N N . ALA A 1 88 ? 16.552 -13.608 -1.172 1.00 90.38 88 ALA A N 1
ATOM 725 C CA . ALA A 1 88 ? 16.867 -12.251 -1.615 1.00 90.38 88 ALA A CA 1
ATOM 726 C C . ALA A 1 88 ? 17.008 -12.164 -3.146 1.00 90.38 88 ALA A C 1
ATOM 728 O O . ALA A 1 88 ? 16.660 -11.149 -3.740 1.00 90.38 88 ALA A O 1
ATOM 729 N N . GLN A 1 89 ? 17.469 -13.238 -3.788 1.00 93.12 89 GLN A N 1
ATOM 730 C CA . GLN A 1 89 ? 17.623 -13.342 -5.237 1.00 93.12 89 GLN A CA 1
ATOM 731 C C . GLN A 1 89 ? 16.266 -13.329 -5.951 1.00 93.12 89 GLN A C 1
ATOM 733 O O . GLN A 1 89 ? 16.099 -12.615 -6.936 1.00 93.12 89 GLN A O 1
ATOM 738 N N . GLN A 1 90 ? 15.274 -14.064 -5.438 1.00 94.38 90 GLN A N 1
ATOM 739 C CA . GLN A 1 90 ? 13.909 -13.994 -5.967 1.00 94.38 90 GLN A CA 1
ATOM 740 C C . GLN A 1 90 ? 13.304 -12.606 -5.759 1.00 94.38 90 GLN A C 1
ATOM 742 O O . GLN A 1 90 ? 12.674 -12.069 -6.666 1.00 94.38 90 GLN A O 1
ATOM 747 N N . ARG A 1 91 ? 13.532 -11.988 -4.594 1.00 92.56 91 ARG A N 1
ATOM 748 C CA . ARG A 1 91 ? 13.089 -10.610 -4.352 1.00 92.56 91 ARG A CA 1
ATOM 749 C C . ARG A 1 91 ? 13.681 -9.635 -5.375 1.00 92.56 91 ARG A C 1
ATOM 751 O O . ARG A 1 91 ? 12.931 -8.866 -5.966 1.00 92.56 91 ARG A O 1
ATOM 758 N N . ASP A 1 92 ? 14.989 -9.712 -5.625 1.00 92.75 92 ASP A N 1
ATOM 759 C CA . ASP A 1 92 ? 15.681 -8.889 -6.627 1.00 92.75 92 ASP A CA 1
ATOM 760 C C . ASP A 1 92 ? 15.099 -9.095 -8.036 1.00 92.75 92 ASP A C 1
ATOM 762 O O . ASP A 1 92 ? 14.833 -8.119 -8.739 1.00 92.75 92 ASP A O 1
ATOM 766 N N . LEU A 1 93 ? 14.804 -10.342 -8.420 1.00 95.06 93 LEU A N 1
ATOM 767 C CA . LEU A 1 93 ? 14.132 -10.657 -9.683 1.00 95.06 93 LEU A CA 1
ATOM 768 C C . LEU A 1 93 ? 12.780 -9.934 -9.805 1.00 95.06 93 LEU A C 1
ATOM 770 O O . LEU A 1 93 ? 12.533 -9.260 -10.809 1.00 95.06 93 LEU A O 1
ATOM 774 N N . TYR A 1 94 ? 11.909 -10.056 -8.802 1.00 95.00 94 TYR A N 1
ATOM 775 C CA . TYR A 1 94 ? 10.591 -9.420 -8.841 1.00 95.00 94 TYR A CA 1
ATOM 776 C C . TYR A 1 94 ? 10.671 -7.895 -8.787 1.00 95.00 94 TYR A C 1
ATOM 778 O O . TYR A 1 94 ? 9.927 -7.224 -9.504 1.00 95.00 94 TYR A O 1
ATOM 786 N N . ASP A 1 95 ? 11.604 -7.333 -8.016 1.00 92.50 95 ASP A N 1
ATOM 787 C CA . ASP A 1 95 ? 11.847 -5.893 -8.011 1.00 92.50 95 ASP A CA 1
ATOM 788 C C . ASP A 1 95 ? 12.263 -5.412 -9.408 1.00 92.50 95 ASP A C 1
ATOM 790 O O . ASP A 1 95 ? 11.715 -4.428 -9.906 1.00 92.50 95 ASP A O 1
ATOM 794 N N . ARG A 1 96 ? 13.150 -6.130 -10.110 1.00 93.81 96 ARG A N 1
ATOM 795 C CA . ARG A 1 96 ? 13.532 -5.791 -11.493 1.00 93.81 96 ARG A CA 1
ATOM 796 C C . ARG A 1 96 ? 12.363 -5.900 -12.468 1.00 93.81 96 ARG A C 1
ATOM 798 O O . ARG A 1 96 ? 12.189 -4.997 -13.289 1.00 93.81 96 ARG A O 1
ATOM 805 N N . LYS A 1 97 ? 11.535 -6.946 -12.370 1.00 94.50 97 LYS A N 1
ATOM 806 C CA . LYS A 1 97 ? 10.316 -7.086 -13.191 1.00 94.50 97 LYS A CA 1
ATOM 807 C C . LYS A 1 97 ? 9.356 -5.922 -12.958 1.00 94.50 97 LYS A C 1
ATOM 809 O O . LYS A 1 97 ? 8.929 -5.271 -13.914 1.00 94.50 97 LYS A O 1
ATOM 814 N N . PHE A 1 98 ? 9.093 -5.595 -11.694 1.00 92.19 98 PHE A N 1
ATOM 815 C CA . PHE A 1 98 ? 8.276 -4.445 -11.322 1.00 92.19 98 PHE A CA 1
ATOM 816 C C . PHE A 1 98 ? 8.848 -3.150 -11.910 1.00 92.19 98 PHE A C 1
ATOM 818 O O . PHE A 1 98 ? 8.125 -2.411 -12.576 1.00 92.19 98 PHE A O 1
ATOM 825 N N . ARG A 1 99 ? 10.160 -2.914 -11.751 1.00 91.44 99 ARG A N 1
ATOM 826 C CA . ARG A 1 99 ? 10.887 -1.760 -12.310 1.00 91.44 99 ARG A CA 1
ATOM 827 C C . ARG A 1 99 ? 10.679 -1.615 -13.809 1.00 91.44 99 ARG A C 1
ATOM 829 O O . ARG A 1 99 ? 10.361 -0.525 -14.278 1.00 91.44 99 ARG A O 1
ATOM 836 N N . LYS A 1 100 ? 10.843 -2.711 -14.555 1.00 93.00 100 LYS A N 1
ATOM 837 C CA . LYS A 1 100 ? 10.684 -2.736 -16.010 1.00 93.00 100 LYS A CA 1
ATOM 838 C C . LYS A 1 100 ? 9.264 -2.391 -16.424 1.00 93.00 100 LYS A C 1
ATOM 840 O O . LYS A 1 100 ? 9.067 -1.649 -17.387 1.00 93.00 100 LYS A O 1
ATOM 845 N N . LEU A 1 101 ? 8.281 -2.897 -15.687 1.00 90.88 101 LEU A N 1
ATOM 846 C CA . LEU A 1 101 ? 6.873 -2.653 -15.963 1.00 90.88 101 LEU A CA 1
ATOM 847 C C . LEU A 1 101 ? 6.476 -1.193 -15.708 1.00 90.88 101 LEU A C 1
ATOM 849 O O . LEU A 1 101 ? 5.823 -0.579 -16.553 1.00 90.88 101 LEU A O 1
ATOM 853 N N . VAL A 1 102 ? 6.917 -0.617 -14.585 1.00 86.19 102 VAL A N 1
ATOM 854 C CA . VAL A 1 102 ? 6.542 0.750 -14.184 1.00 86.19 102 VAL A CA 1
ATOM 855 C C . VAL A 1 102 ? 7.472 1.833 -14.735 1.00 86.19 102 VAL A C 1
ATOM 857 O O . VAL A 1 102 ? 7.095 3.000 -14.759 1.00 86.19 102 VAL A O 1
ATOM 860 N N . GLY A 1 103 ? 8.671 1.488 -15.203 1.00 83.25 103 GLY A N 1
ATOM 861 C CA . GLY A 1 103 ? 9.620 2.439 -15.787 1.00 83.25 103 GLY A CA 1
ATOM 862 C C . GLY A 1 103 ? 10.190 3.466 -14.798 1.00 83.25 103 GLY A C 1
ATOM 863 O O . GLY A 1 103 ? 10.662 4.521 -15.214 1.00 83.25 103 GLY A O 1
ATOM 864 N N . HIS A 1 104 ? 10.136 3.183 -13.497 1.00 73.31 104 HIS A N 1
ATOM 865 C CA . HIS A 1 104 ? 10.635 4.047 -12.425 1.00 73.31 104 HIS A CA 1
ATOM 866 C C . HIS A 1 104 ? 11.614 3.275 -11.550 1.00 73.31 104 HIS A C 1
ATOM 868 O O . HIS A 1 104 ? 11.615 2.051 -11.548 1.00 73.31 104 HIS A O 1
ATOM 874 N N . THR A 1 105 ? 12.452 3.976 -10.798 1.00 65.38 105 THR A N 1
ATOM 875 C CA . THR A 1 105 ? 13.369 3.359 -9.836 1.00 65.38 105 THR A CA 1
ATOM 876 C C . THR A 1 105 ? 12.579 2.650 -8.725 1.00 65.38 105 THR A C 1
ATOM 878 O O . THR A 1 105 ? 11.630 3.198 -8.161 1.00 65.38 105 THR A O 1
ATOM 881 N N . VAL A 1 106 ? 12.939 1.402 -8.413 1.00 59.19 106 VAL A N 1
ATOM 882 C CA . VAL A 1 106 ? 12.279 0.654 -7.330 1.00 59.19 106 VAL A CA 1
ATOM 883 C C . VAL A 1 106 ? 12.721 1.258 -6.012 1.00 59.19 106 VAL A C 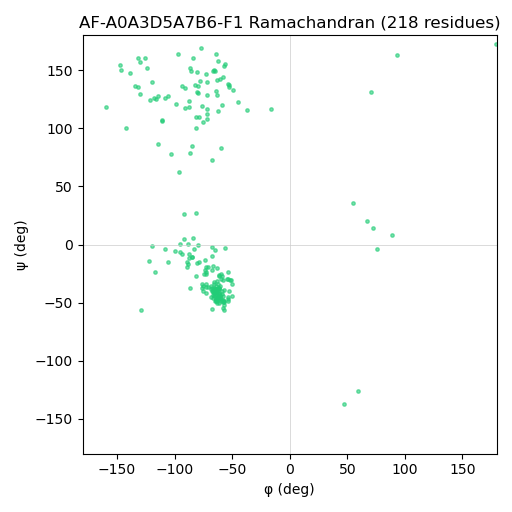1
ATOM 885 O O . VAL A 1 106 ? 13.909 1.473 -5.793 1.00 59.19 106 VAL A O 1
ATOM 888 N N . GLY A 1 107 ? 11.764 1.598 -5.155 1.00 52.38 107 GLY A N 1
ATOM 889 C CA . GLY A 1 107 ? 12.069 2.349 -3.943 1.00 52.38 107 GLY A CA 1
ATOM 890 C C . GLY A 1 107 ? 12.429 3.818 -4.199 1.00 52.38 107 GLY A C 1
ATOM 891 O O . GLY A 1 107 ? 12.908 4.466 -3.280 1.00 52.38 107 GLY A O 1
ATOM 892 N N . SER A 1 108 ? 12.171 4.395 -5.388 1.00 41.50 108 SER A N 1
ATOM 893 C CA . SER A 1 108 ? 12.270 5.855 -5.591 1.00 41.50 108 SER A CA 1
ATOM 894 C C . SER A 1 108 ? 11.063 6.655 -5.133 1.00 41.50 108 SER A C 1
ATOM 896 O O . SER A 1 108 ? 10.876 7.799 -5.553 1.00 41.50 108 SER A O 1
ATOM 898 N N . THR A 1 109 ? 10.324 6.144 -4.159 1.00 41.03 109 THR A N 1
ATOM 899 C CA . THR A 1 109 ? 10.113 6.997 -2.993 1.00 41.03 109 THR A CA 1
ATOM 900 C C . THR A 1 109 ? 11.500 7.303 -2.440 1.00 41.03 109 THR A C 1
ATOM 902 O O . THR A 1 109 ? 11.977 6.568 -1.580 1.00 41.03 109 THR A O 1
ATOM 905 N N . LYS A 1 110 ? 12.188 8.314 -3.009 1.00 40.09 110 LYS A N 1
ATOM 906 C CA . LYS A 1 110 ? 13.422 8.865 -2.439 1.00 40.09 110 LYS A CA 1
ATOM 907 C C . LYS A 1 110 ? 13.221 8.847 -0.938 1.00 40.09 110 LYS A C 1
ATOM 909 O O . LYS A 1 110 ? 12.246 9.427 -0.468 1.00 40.09 110 LYS A O 1
ATOM 914 N N . THR A 1 111 ? 14.050 8.040 -0.294 1.00 37.38 111 THR A N 1
ATOM 915 C CA . THR A 1 111 ? 14.035 7.674 1.111 1.00 37.38 111 THR A CA 1
ATOM 916 C C . THR A 1 111 ? 13.171 8.610 1.946 1.00 37.38 111 THR A C 1
ATOM 918 O O . THR A 1 111 ? 13.482 9.796 2.088 1.00 37.38 111 THR A O 1
ATOM 921 N N . TYR A 1 112 ? 12.109 8.069 2.540 1.00 43.56 112 TYR A N 1
ATOM 922 C CA . TYR A 1 112 ? 11.524 8.669 3.728 1.00 43.56 112 TYR A CA 1
ATOM 923 C C . TYR A 1 112 ? 12.530 8.514 4.876 1.00 43.56 112 TYR A C 1
ATOM 925 O O . TYR A 1 112 ? 12.443 7.638 5.733 1.00 43.56 112 TYR A O 1
ATOM 933 N N . GLU A 1 113 ? 13.595 9.301 4.813 1.00 35.78 113 GLU A N 1
ATOM 934 C CA . GLU A 1 113 ? 14.643 9.307 5.813 1.00 35.78 113 GLU A CA 1
ATOM 935 C C . GLU A 1 113 ? 14.127 10.047 7.043 1.00 35.78 113 GLU A C 1
ATOM 937 O O . GLU A 1 113 ? 14.073 11.272 7.072 1.00 35.78 113 GLU A O 1
ATOM 942 N N . LYS A 1 114 ? 13.809 9.252 8.067 1.00 39.66 114 LYS A N 1
ATOM 943 C CA . LYS A 1 114 ? 13.469 9.644 9.440 1.00 39.66 114 LYS A CA 1
ATOM 944 C C . LYS A 1 114 ? 12.113 10.340 9.594 1.00 39.66 114 LYS A C 1
ATOM 946 O O . LYS A 1 114 ? 11.786 11.339 8.966 1.00 39.66 114 LYS A O 1
ATOM 951 N N . THR A 1 115 ? 11.365 9.836 10.570 1.00 47.34 115 THR A N 1
ATOM 952 C CA . THR A 1 115 ? 10.019 10.237 11.012 1.00 47.34 115 THR A CA 1
ATOM 953 C C . THR A 1 115 ? 9.854 11.712 11.412 1.00 47.34 115 THR A C 1
ATOM 955 O O . THR A 1 115 ? 8.741 12.132 11.722 1.00 47.34 115 THR A O 1
ATOM 958 N N . SER A 1 116 ? 10.923 12.513 11.396 1.00 46.75 116 SER A N 1
ATOM 959 C CA . SER A 1 116 ? 10.926 13.915 11.824 1.00 46.75 116 SER A CA 1
ATOM 960 C C . SER A 1 116 ? 11.381 14.920 10.759 1.00 46.75 116 SER A C 1
ATOM 962 O O . SER A 1 116 ? 11.164 16.112 10.965 1.00 46.75 116 SER A O 1
ATOM 964 N N . ASP A 1 117 ? 12.000 14.491 9.650 1.00 47.91 117 ASP A N 1
ATOM 965 C CA . ASP A 1 117 ? 12.495 15.402 8.606 1.00 47.91 117 ASP A CA 1
ATOM 966 C C . ASP A 1 117 ? 11.737 15.212 7.287 1.00 47.91 117 ASP A C 1
ATOM 968 O O . ASP A 1 117 ? 12.128 14.481 6.377 1.00 47.91 117 ASP A O 1
ATOM 972 N N . THR A 1 118 ? 10.614 15.913 7.174 1.00 50.22 118 THR A N 1
ATOM 973 C CA . THR A 1 118 ? 9.791 15.910 5.965 1.00 50.22 118 THR A CA 1
ATOM 974 C C . THR A 1 118 ? 10.330 16.812 4.858 1.00 50.22 118 THR A C 1
ATOM 976 O O . THR A 1 118 ? 9.746 16.829 3.778 1.00 50.22 118 THR A O 1
ATOM 979 N N . THR A 1 119 ? 11.452 17.523 5.038 1.00 48.53 119 THR A N 1
ATOM 980 C CA . THR A 1 119 ? 11.980 18.429 3.997 1.00 48.53 119 THR A CA 1
ATOM 981 C C . THR A 1 119 ? 12.344 17.698 2.700 1.00 48.53 119 THR A C 1
ATOM 983 O O . THR A 1 119 ? 12.230 18.275 1.618 1.00 48.53 119 THR A O 1
ATOM 986 N N . LYS A 1 120 ? 12.685 16.404 2.787 1.00 49.03 120 LYS A N 1
ATOM 987 C CA . LYS A 1 120 ? 12.926 15.516 1.635 1.00 49.03 120 LYS A CA 1
ATOM 988 C C . LYS A 1 120 ? 11.671 14.789 1.124 1.00 49.03 120 LYS A C 1
ATOM 990 O O . LYS A 1 120 ? 11.654 14.343 -0.021 1.00 49.03 120 LYS A O 1
ATOM 995 N N . VAL A 1 121 ? 10.620 14.697 1.944 1.00 52.31 121 VAL A N 1
ATOM 996 C CA . VAL A 1 121 ? 9.371 13.948 1.677 1.00 52.31 121 VAL A CA 1
ATOM 997 C C . VAL A 1 121 ? 8.419 14.711 0.739 1.00 52.31 121 VAL A C 1
ATOM 999 O O . VAL A 1 121 ? 7.503 14.146 0.142 1.00 52.31 121 VAL A O 1
ATOM 1002 N N . LEU A 1 122 ? 8.647 16.008 0.540 1.00 55.25 122 LEU A N 1
ATOM 1003 C CA . LEU A 1 122 ? 7.713 16.904 -0.141 1.00 55.25 122 LEU A CA 1
ATOM 1004 C C . LEU A 1 122 ? 8.078 17.054 -1.622 1.00 55.25 122 LEU A C 1
ATOM 1006 O O . LEU A 1 122 ? 8.390 18.144 -2.094 1.00 55.25 122 LEU A O 1
ATOM 1010 N N . MET A 1 123 ? 8.040 15.947 -2.373 1.00 53.00 123 MET A N 1
ATOM 1011 C CA . MET A 1 123 ? 8.291 15.985 -3.823 1.00 53.00 123 MET A CA 1
ATOM 1012 C C . MET A 1 123 ? 7.205 16.747 -4.598 1.00 53.00 123 MET A C 1
ATOM 1014 O O . MET A 1 123 ? 7.459 17.188 -5.716 1.00 53.00 123 MET A O 1
ATOM 1018 N N . ALA A 1 124 ? 6.017 16.951 -4.013 1.00 63.84 124 ALA A N 1
ATOM 1019 C CA . ALA A 1 124 ? 5.010 17.834 -4.588 1.00 63.84 124 ALA A CA 1
ATOM 1020 C C . ALA A 1 124 ? 5.250 19.280 -4.108 1.00 63.84 124 ALA A C 1
ATOM 1022 O O . ALA A 1 124 ? 5.129 19.543 -2.905 1.00 63.84 124 ALA A O 1
ATOM 1023 N N . PRO A 1 125 ? 5.522 20.240 -5.017 1.00 68.56 125 PRO A N 1
ATOM 1024 C CA . PRO A 1 125 ? 5.778 21.641 -4.667 1.00 68.56 125 PRO A CA 1
ATOM 1025 C C . PRO A 1 125 ? 4.718 22.261 -3.748 1.00 68.56 125 PRO A C 1
ATOM 1027 O O . PRO A 1 125 ? 5.040 23.104 -2.915 1.00 68.56 125 PRO A O 1
ATOM 1030 N N . MET A 1 126 ? 3.468 21.797 -3.853 1.00 75.31 126 MET A N 1
ATOM 1031 C CA . MET A 1 126 ? 2.347 22.261 -3.035 1.00 75.31 126 MET A CA 1
ATOM 1032 C C . MET A 1 126 ? 2.518 22.018 -1.528 1.00 75.31 126 MET A C 1
ATOM 1034 O O . MET A 1 126 ? 1.952 22.764 -0.736 1.00 75.31 126 MET A O 1
ATOM 1038 N N . TYR A 1 127 ? 3.298 21.015 -1.111 1.00 76.88 127 TYR A N 1
ATOM 1039 C CA . TYR A 1 127 ? 3.481 20.692 0.308 1.00 76.88 127 TYR A CA 1
ATOM 1040 C C . TYR A 1 127 ? 4.783 21.239 0.899 1.00 76.88 127 TYR A C 1
ATOM 1042 O O . TYR A 1 127 ? 4.968 21.162 2.110 1.00 76.88 127 TYR A O 1
ATOM 1050 N N . LYS A 1 128 ? 5.664 21.832 0.079 1.00 72.12 128 LYS A N 1
ATOM 1051 C CA . LYS A 1 128 ? 7.009 22.301 0.466 1.00 72.12 128 LYS A CA 1
ATOM 1052 C C . LYS A 1 128 ? 7.020 23.185 1.723 1.00 72.12 128 LYS A C 1
ATOM 1054 O O . LYS A 1 128 ? 7.952 23.108 2.515 1.00 72.12 128 LYS A O 1
ATOM 1059 N N . ASN A 1 129 ? 5.973 23.983 1.926 1.00 75.19 129 ASN A N 1
ATOM 1060 C CA . ASN A 1 129 ? 5.873 24.941 3.033 1.00 75.19 129 ASN A CA 1
ATOM 1061 C C . ASN A 1 129 ? 5.277 24.349 4.324 1.00 75.19 129 ASN A C 1
ATOM 1063 O O . ASN A 1 129 ? 5.113 25.070 5.306 1.00 75.19 129 ASN A O 1
ATOM 1067 N N . LEU A 1 130 ? 4.915 23.062 4.341 1.00 77.00 130 LEU A N 1
ATOM 1068 C CA . LEU A 1 130 ? 4.306 22.437 5.517 1.00 77.00 130 LEU A CA 1
ATOM 1069 C C . LEU A 1 130 ? 5.338 22.016 6.567 1.00 77.00 130 LEU A C 1
ATOM 1071 O O . LEU A 1 130 ? 5.009 22.000 7.753 1.00 77.00 130 LEU A O 1
ATOM 1075 N N . GLY A 1 131 ? 6.578 21.725 6.158 1.00 74.25 131 GLY A N 1
ATOM 1076 C CA . GLY A 1 131 ? 7.658 21.328 7.066 1.00 74.25 131 GLY A CA 1
ATOM 1077 C C . GLY A 1 131 ? 7.222 20.246 8.063 1.00 74.25 131 GLY A C 1
ATOM 1078 O O . GLY A 1 131 ? 6.476 19.328 7.717 1.00 74.25 131 GLY A O 1
ATOM 1079 N N . SER A 1 132 ? 7.621 20.398 9.327 1.00 73.12 132 SER A N 1
ATOM 1080 C CA . SER A 1 132 ? 7.317 19.462 10.423 1.00 73.12 132 SER A CA 1
ATOM 1081 C C . SER A 1 132 ? 5.839 19.395 10.838 1.00 73.12 132 SER A C 1
ATOM 1083 O O . SER A 1 132 ? 5.483 18.613 11.718 1.00 73.12 132 SER A O 1
ATOM 1085 N N . ARG A 1 133 ? 4.948 20.192 10.228 1.00 79.88 133 ARG A N 1
ATOM 1086 C CA . ARG A 1 133 ? 3.504 20.165 10.533 1.00 79.88 133 ARG A CA 1
ATOM 1087 C C . ARG A 1 133 ? 2.828 18.900 10.016 1.00 79.88 133 ARG A C 1
ATOM 1089 O O . ARG A 1 133 ? 1.738 18.571 10.479 1.00 79.88 133 ARG A O 1
ATOM 1096 N N . ILE A 1 134 ? 3.449 18.211 9.065 1.00 84.56 134 ILE A N 1
ATOM 1097 C CA . ILE A 1 134 ? 3.003 16.916 8.557 1.00 84.56 134 ILE A CA 1
ATOM 1098 C C . ILE A 1 134 ? 4.126 15.899 8.713 1.00 84.56 134 ILE A C 1
ATOM 1100 O O . ILE A 1 134 ? 5.298 16.263 8.707 1.00 84.56 134 ILE A O 1
ATOM 1104 N N . ILE A 1 135 ? 3.753 14.634 8.851 1.00 84.56 135 ILE A N 1
ATOM 1105 C CA . ILE A 1 135 ? 4.651 13.487 8.938 1.00 84.56 135 ILE A CA 1
ATOM 1106 C C . ILE A 1 135 ? 4.173 12.399 7.975 1.00 84.56 135 ILE A C 1
ATOM 1108 O O . ILE A 1 135 ? 3.004 12.375 7.559 1.00 84.56 135 ILE A O 1
ATOM 1112 N N . GLN A 1 136 ? 5.080 11.488 7.634 1.00 82.62 136 GLN A N 1
ATOM 1113 C CA . GLN A 1 136 ? 4.713 10.252 6.957 1.00 82.62 136 GLN A CA 1
ATOM 1114 C C . GLN A 1 136 ? 3.851 9.378 7.872 1.00 82.62 136 GLN A C 1
ATOM 1116 O O . GLN A 1 136 ? 3.994 9.424 9.096 1.00 82.62 136 GLN A O 1
ATOM 1121 N N . GLN A 1 137 ? 2.975 8.582 7.265 1.00 87.50 137 GLN A N 1
ATOM 1122 C CA . GLN A 1 137 ? 2.299 7.473 7.927 1.00 87.50 137 GLN A CA 1
ATOM 1123 C C . GLN A 1 137 ? 3.292 6.654 8.766 1.00 87.50 137 GLN A C 1
ATOM 1125 O O . GLN A 1 137 ? 4.279 6.162 8.216 1.00 87.50 137 GLN A O 1
ATOM 1130 N N . PRO A 1 138 ? 3.047 6.512 10.079 1.00 89.19 138 PRO A N 1
ATOM 1131 C CA . PRO A 1 138 ? 3.813 5.609 10.925 1.00 89.19 138 PRO A CA 1
ATOM 1132 C C . PRO A 1 138 ? 3.665 4.143 10.498 1.00 89.19 138 PRO A C 1
ATOM 1134 O O . PRO A 1 138 ? 2.663 3.756 9.899 1.00 89.19 138 PRO A O 1
ATOM 1137 N N . GLU A 1 139 ? 4.634 3.316 10.882 1.00 87.06 139 GLU A N 1
ATOM 1138 C CA . GLU A 1 139 ? 4.544 1.856 10.762 1.00 87.06 139 GLU A CA 1
ATOM 1139 C C . GLU A 1 139 ? 3.317 1.297 11.498 1.00 87.06 139 GLU A C 1
ATOM 1141 O O . GLU A 1 139 ? 2.868 1.869 12.492 1.00 87.06 139 GLU A O 1
ATOM 1146 N N . TYR A 1 140 ? 2.802 0.139 11.072 1.00 86.44 140 TYR A N 1
ATOM 1147 C CA . TYR A 1 140 ? 1.569 -0.427 11.640 1.00 86.44 140 TYR A CA 1
ATOM 1148 C C . TYR A 1 140 ? 1.630 -0.726 13.147 1.00 86.44 140 TYR A C 1
ATOM 1150 O O . TYR A 1 140 ? 0.607 -0.656 13.829 1.00 86.44 140 TYR A O 1
ATOM 1158 N N . SER A 1 141 ? 2.827 -0.959 13.698 1.00 88.25 141 SER A N 1
ATOM 1159 C CA . SER A 1 141 ? 3.048 -1.102 15.146 1.00 88.25 141 SER A CA 1
ATOM 1160 C C . SER A 1 141 ? 2.612 0.129 15.952 1.00 88.25 141 SER A C 1
ATOM 1162 O O . SER A 1 141 ? 2.207 -0.002 17.104 1.00 88.25 141 SER A O 1
ATOM 1164 N N . PHE A 1 142 ? 2.622 1.319 15.346 1.00 94.00 142 PHE A N 1
ATOM 1165 C CA . PHE A 1 142 ? 2.117 2.545 15.959 1.00 94.00 142 PHE A CA 1
ATOM 1166 C C . PHE A 1 142 ? 0.601 2.515 16.192 1.00 94.00 142 PHE A C 1
ATOM 1168 O O . PHE A 1 142 ? 0.113 3.113 17.145 1.00 94.00 142 PHE A O 1
ATOM 1175 N N . PHE A 1 143 ? -0.163 1.839 15.332 1.00 95.50 143 PHE A N 1
ATOM 1176 C CA . PHE A 1 143 ? -1.627 1.836 15.404 1.00 95.50 143 PHE A CA 1
ATOM 1177 C C . PHE A 1 143 ? -2.188 0.801 16.383 1.00 95.50 143 PHE A C 1
ATOM 1179 O O . PHE A 1 143 ? -3.404 0.661 16.458 1.00 95.50 143 PHE A O 1
ATOM 1186 N N . LYS A 1 144 ? -1.326 0.105 17.142 1.00 95.12 144 LYS A N 1
ATOM 1187 C CA . LYS A 1 144 ? -1.710 -0.965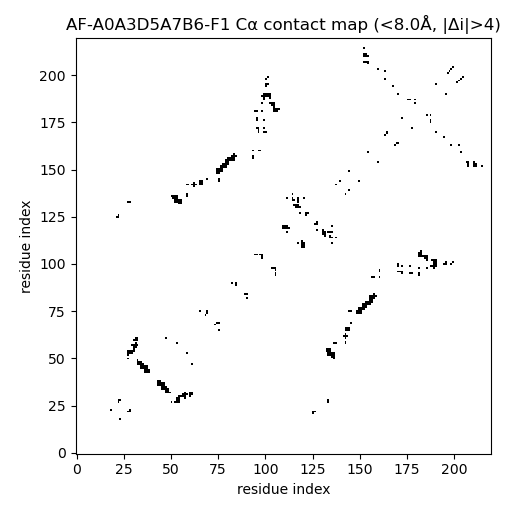 18.078 1.00 95.12 144 LYS A CA 1
ATOM 1188 C C . LYS A 1 144 ? -2.537 -2.080 17.422 1.00 95.12 144 LYS A C 1
ATOM 1190 O O . LYS A 1 144 ? -3.451 -2.622 18.037 1.00 95.12 144 LYS A O 1
ATOM 1195 N N . VAL A 1 145 ? -2.233 -2.402 16.167 1.00 94.56 145 VAL A N 1
ATOM 1196 C CA . VAL A 1 145 ? -2.848 -3.541 15.474 1.00 94.56 145 VAL A CA 1
ATOM 1197 C C . VAL A 1 145 ? -2.456 -4.831 16.195 1.00 94.56 145 VAL A C 1
ATOM 1199 O O . VAL A 1 145 ? -1.268 -5.065 16.429 1.00 94.56 145 VAL A O 1
ATOM 1202 N N . ASP A 1 146 ? -3.439 -5.659 16.541 1.00 94.62 146 ASP A N 1
ATOM 1203 C CA . ASP A 1 146 ? -3.201 -7.010 17.043 1.00 94.62 146 ASP A CA 1
ATOM 1204 C C . ASP A 1 146 ? -2.944 -7.962 15.870 1.00 94.62 146 ASP A C 1
ATOM 1206 O O . ASP A 1 146 ? -3.860 -8.435 15.202 1.00 94.62 146 ASP A O 1
ATOM 1210 N N . TYR A 1 147 ? -1.672 -8.260 15.615 1.00 92.94 147 TYR A N 1
ATOM 1211 C CA . TYR A 1 147 ? -1.273 -9.135 14.511 1.00 92.94 147 TYR A CA 1
ATOM 1212 C C . TYR A 1 147 ? -1.688 -10.603 14.678 1.00 92.94 147 TYR A C 1
ATOM 1214 O O . TYR A 1 147 ? -1.557 -11.359 13.721 1.00 92.94 147 TYR A O 1
ATOM 1222 N N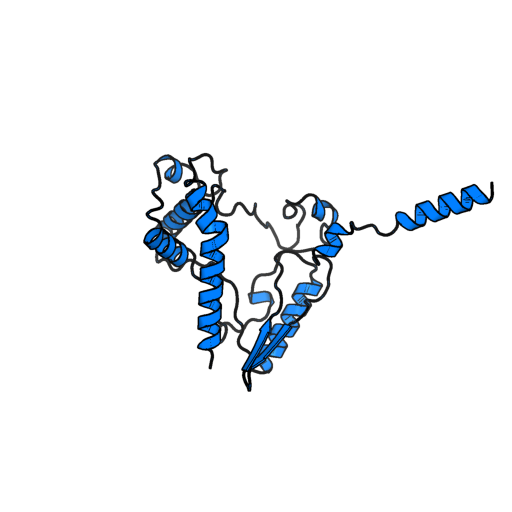 . ASN A 1 148 ? -2.182 -11.026 15.849 1.00 93.81 148 ASN A N 1
ATOM 1223 C CA . ASN A 1 148 ? -2.703 -12.388 16.016 1.00 93.81 148 ASN A CA 1
ATOM 1224 C C . ASN A 1 148 ? -4.069 -12.570 15.348 1.00 93.81 148 ASN A C 1
ATOM 1226 O O . ASN A 1 148 ? -4.447 -13.690 15.014 1.00 93.81 148 ASN A O 1
ATOM 1230 N N . THR A 1 149 ? -4.811 -11.475 15.187 1.00 93.50 149 THR A N 1
ATOM 1231 C CA . THR A 1 149 ? -6.168 -11.469 14.633 1.00 93.50 149 THR A CA 1
ATOM 1232 C C . THR A 1 149 ? -6.262 -10.677 13.333 1.00 93.50 149 THR A C 1
ATOM 1234 O O . THR A 1 149 ? -7.148 -10.943 12.526 1.00 93.50 149 THR A O 1
ATOM 1237 N N . ALA A 1 150 ? -5.349 -9.731 13.094 1.00 93.69 150 ALA A N 1
ATOM 1238 C CA . ALA A 1 150 ? -5.342 -8.907 11.895 1.00 93.69 150 ALA A CA 1
ATOM 1239 C C . ALA A 1 150 ? -5.090 -9.701 10.603 1.00 93.69 150 ALA A C 1
ATOM 1241 O O . ALA A 1 150 ? -4.341 -10.677 10.564 1.00 93.69 150 ALA A O 1
ATOM 1242 N N . VAL A 1 151 ? -5.667 -9.202 9.510 1.00 93.81 151 VAL A N 1
ATOM 1243 C CA . VAL A 1 151 ? -5.599 -9.794 8.173 1.00 93.81 151 VAL A CA 1
ATOM 1244 C C . VAL A 1 151 ? -4.822 -8.871 7.237 1.00 93.81 151 VAL A C 1
ATOM 1246 O O . VAL A 1 151 ? -5.142 -7.687 7.093 1.00 93.81 151 VAL A O 1
ATOM 1249 N N . VAL A 1 152 ? -3.813 -9.420 6.554 1.00 92.38 152 VAL A N 1
ATOM 1250 C CA . VAL A 1 152 ? -3.157 -8.737 5.431 1.00 92.38 152 VAL A CA 1
ATOM 1251 C C . VAL A 1 152 ? -4.121 -8.738 4.248 1.00 92.38 152 VAL A C 1
ATOM 1253 O O . VAL A 1 152 ? -4.418 -9.789 3.688 1.00 92.38 152 VAL A O 1
ATOM 1256 N N . ALA A 1 153 ? -4.616 -7.560 3.875 1.00 92.62 153 ALA A N 1
ATOM 1257 C CA . ALA A 1 153 ? -5.630 -7.413 2.834 1.00 92.62 153 ALA A CA 1
ATOM 1258 C C . ALA A 1 153 ? -5.055 -7.247 1.419 1.00 92.62 153 ALA A C 1
ATOM 1260 O O . ALA A 1 153 ? -5.781 -7.367 0.432 1.00 92.62 153 ALA A O 1
ATOM 1261 N N . ASP A 1 154 ? -3.761 -6.954 1.312 1.00 90.94 154 ASP A N 1
ATOM 1262 C CA . ASP A 1 154 ? -3.085 -6.792 0.030 1.00 90.94 154 ASP A CA 1
ATOM 1263 C C . ASP A 1 154 ? -2.576 -8.115 -0.538 1.00 90.94 154 ASP A C 1
ATOM 1265 O O . ASP A 1 154 ? -2.212 -9.045 0.180 1.00 90.94 154 ASP A O 1
ATOM 1269 N N . ILE A 1 155 ? -2.491 -8.153 -1.867 1.00 91.75 155 ILE A N 1
ATOM 1270 C CA . ILE A 1 155 ? -1.868 -9.253 -2.595 1.00 91.75 155 ILE A CA 1
ATOM 1271 C C . ILE A 1 155 ? -0.342 -9.064 -2.548 1.00 91.75 155 ILE A C 1
ATOM 1273 O O . ILE A 1 155 ? 0.145 -7.983 -2.908 1.00 91.75 155 ILE A O 1
ATOM 1277 N N . PRO A 1 156 ? 0.433 -10.100 -2.177 1.00 91.94 156 PRO A N 1
ATOM 1278 C CA . PRO A 1 156 ? 1.889 -10.067 -2.248 1.00 91.94 156 PRO A CA 1
ATOM 1279 C C . PRO A 1 156 ? 2.379 -9.656 -3.636 1.00 91.94 156 PRO A C 1
ATOM 1281 O O . PRO A 1 156 ? 1.878 -10.123 -4.661 1.00 91.94 156 PRO A O 1
ATOM 1284 N N . LYS A 1 157 ? 3.400 -8.796 -3.695 1.00 89.88 157 LYS A N 1
ATOM 1285 C CA . LYS A 1 157 ? 3.834 -8.201 -4.969 1.00 89.88 157 LYS A CA 1
ATOM 1286 C C . LYS A 1 157 ? 4.288 -9.244 -6.002 1.00 89.88 157 LYS A C 1
ATOM 1288 O O . LYS A 1 157 ? 4.034 -9.048 -7.186 1.00 89.88 157 LYS A O 1
ATOM 1293 N N . ASN A 1 158 ? 4.938 -10.332 -5.580 1.00 93.38 158 ASN A N 1
ATOM 1294 C CA . ASN A 1 158 ? 5.317 -11.423 -6.485 1.00 93.38 158 ASN A CA 1
ATOM 1295 C C . ASN A 1 158 ? 4.092 -12.113 -7.092 1.00 93.38 158 ASN A C 1
ATOM 1297 O O . ASN A 1 158 ? 4.027 -12.226 -8.307 1.00 93.38 158 ASN A O 1
ATOM 1301 N N . VAL A 1 159 ? 3.095 -12.453 -6.270 1.00 94.50 159 VAL A N 1
ATOM 1302 C CA . VAL A 1 159 ? 1.840 -13.073 -6.727 1.00 94.50 159 VAL A CA 1
ATOM 1303 C C . VAL A 1 159 ? 1.144 -12.177 -7.750 1.00 94.50 159 VAL A C 1
ATOM 1305 O O . VAL A 1 159 ? 0.740 -12.635 -8.813 1.00 94.50 159 VAL A O 1
ATOM 1308 N N . LEU A 1 160 ? 1.082 -10.871 -7.480 1.00 93.12 160 LEU A N 1
ATOM 1309 C CA . LEU A 1 160 ? 0.483 -9.904 -8.396 1.00 93.12 160 LEU A CA 1
ATOM 1310 C C . LEU A 1 160 ? 1.240 -9.806 -9.737 1.00 93.12 160 LEU A C 1
ATOM 1312 O O . LEU A 1 160 ? 0.621 -9.606 -10.781 1.00 93.12 160 LEU A O 1
ATOM 1316 N N . LEU A 1 161 ? 2.569 -9.939 -9.731 1.00 94.12 161 LEU A N 1
ATOM 1317 C CA . LEU A 1 161 ? 3.368 -9.969 -10.960 1.00 94.12 161 LEU A CA 1
ATOM 1318 C C . LEU A 1 161 ? 3.201 -11.287 -11.722 1.00 94.12 161 LEU A C 1
ATOM 1320 O O . LEU A 1 161 ? 3.040 -11.242 -12.939 1.00 94.12 161 LEU A O 1
ATOM 1324 N N . ASP A 1 162 ? 3.179 -12.421 -11.023 1.00 95.81 162 ASP A N 1
ATOM 1325 C CA . ASP A 1 162 ? 2.989 -13.743 -11.625 1.00 95.81 162 ASP A CA 1
ATOM 1326 C C . ASP A 1 162 ? 1.610 -13.845 -12.304 1.00 95.81 162 ASP A C 1
ATOM 1328 O O . ASP A 1 162 ? 1.511 -14.261 -13.458 1.00 95.81 162 ASP A O 1
ATOM 1332 N N . GLU A 1 163 ? 0.540 -13.382 -11.645 1.00 95.12 163 GLU A N 1
ATOM 1333 C CA . GLU A 1 163 ? -0.806 -13.326 -12.239 1.00 95.12 163 GLU A CA 1
ATOM 1334 C C . GLU A 1 163 ? -0.862 -12.400 -13.468 1.00 95.12 163 GLU A C 1
ATOM 1336 O O . GLU A 1 163 ? -1.568 -12.674 -14.450 1.00 95.12 163 GLU A O 1
ATOM 1341 N N . PHE A 1 164 ? -0.124 -11.285 -13.428 1.00 95.50 164 PHE A N 1
ATOM 1342 C CA . PHE A 1 164 ? -0.044 -10.361 -14.553 1.00 95.50 164 PHE A CA 1
ATOM 1343 C C . PHE A 1 164 ? 0.671 -10.999 -15.749 1.00 95.50 164 PHE A C 1
ATOM 1345 O O . PHE A 1 164 ? 0.163 -10.916 -16.869 1.00 95.50 164 PHE A O 1
ATOM 1352 N N . GLU A 1 165 ? 1.810 -11.658 -15.525 1.00 95.38 165 GLU A N 1
ATOM 1353 C CA . GLU A 1 165 ? 2.557 -12.372 -16.568 1.00 95.38 165 GLU A CA 1
ATOM 1354 C C . GLU A 1 165 ? 1.745 -13.531 -17.153 1.00 95.38 165 GLU A C 1
ATOM 1356 O O . GLU A 1 165 ? 1.676 -13.667 -18.374 1.00 95.38 165 GLU A O 1
ATOM 1361 N N . TYR A 1 166 ? 1.027 -14.286 -16.314 1.00 95.56 166 TYR A N 1
ATOM 1362 C CA . TYR A 1 166 ? 0.114 -15.339 -16.765 1.00 95.56 166 TYR A CA 1
ATOM 1363 C C . TYR A 1 166 ? -0.957 -14.811 -17.735 1.00 95.56 166 TYR A C 1
ATOM 1365 O O . TYR A 1 166 ? -1.289 -15.461 -18.725 1.00 95.56 166 TYR A O 1
ATOM 1373 N N . THR A 1 167 ? -1.484 -13.611 -17.478 1.00 94.62 167 THR A N 1
ATOM 1374 C CA . THR A 1 167 ? -2.591 -13.037 -18.259 1.00 94.62 167 THR A CA 1
ATOM 1375 C C . THR A 1 167 ? -2.122 -12.275 -19.504 1.00 94.62 167 THR A C 1
ATOM 1377 O O . THR A 1 167 ? -2.795 -12.290 -20.536 1.00 94.62 167 THR A O 1
ATOM 1380 N N . TYR A 1 168 ? -0.994 -11.564 -19.419 1.00 94.06 168 TYR A N 1
ATOM 1381 C CA . TYR A 1 168 ? -0.566 -10.589 -20.434 1.00 94.06 168 TYR A CA 1
ATOM 1382 C C . TYR A 1 168 ? 0.786 -10.907 -21.088 1.00 94.06 168 TYR A C 1
ATOM 1384 O O . TYR A 1 168 ? 1.199 -10.182 -22.002 1.00 94.06 168 TYR A O 1
ATOM 1392 N N . GLY A 1 169 ? 1.433 -11.995 -20.670 1.00 93.00 169 GLY A N 1
ATOM 1393 C CA . GLY A 1 169 ? 2.741 -12.443 -21.132 1.00 93.00 169 GLY A CA 1
ATOM 1394 C C . GLY A 1 169 ? 3.900 -11.938 -20.271 1.00 93.00 169 GLY A C 1
ATOM 1395 O O . GLY A 1 169 ? 3.773 -10.976 -19.510 1.00 93.00 169 GLY A O 1
ATOM 1396 N N . ASP A 1 170 ? 5.051 -12.587 -20.441 1.00 93.75 170 ASP A N 1
ATOM 1397 C CA . ASP A 1 170 ? 6.228 -12.403 -19.593 1.00 93.75 170 ASP A CA 1
ATOM 1398 C C . ASP A 1 170 ? 6.819 -10.985 -19.633 1.00 93.75 170 ASP A C 1
ATOM 1400 O O . ASP A 1 170 ? 6.988 -10.349 -20.683 1.00 93.75 170 ASP A O 1
ATOM 1404 N N . ILE A 1 171 ? 7.260 -10.523 -18.465 1.00 94.50 171 ILE A N 1
ATOM 1405 C CA . ILE A 1 171 ? 8.102 -9.347 -18.283 1.00 94.50 171 ILE A CA 1
ATOM 1406 C C . ILE A 1 171 ? 9.557 -9.790 -18.464 1.00 94.50 171 ILE A C 1
ATOM 1408 O O . ILE A 1 171 ? 10.290 -10.086 -17.519 1.00 94.50 171 ILE A O 1
ATOM 1412 N N . VAL A 1 172 ? 9.997 -9.824 -19.719 1.00 94.38 172 VAL A N 1
ATOM 1413 C CA . VAL A 1 172 ? 11.354 -10.259 -20.076 1.00 94.38 172 VAL A CA 1
ATOM 1414 C C . VAL A 1 172 ? 12.389 -9.214 -19.660 1.00 94.38 172 VAL A C 1
ATOM 1416 O O . VAL A 1 172 ? 12.398 -8.102 -20.190 1.00 94.38 172 VAL A O 1
ATOM 1419 N N . LEU A 1 173 ? 13.296 -9.570 -18.749 1.00 95.94 173 LEU A N 1
ATOM 1420 C CA . LEU A 1 173 ? 14.428 -8.728 -18.347 1.00 95.94 173 LEU A CA 1
ATOM 1421 C C . LEU A 1 173 ? 15.575 -8.827 -19.363 1.00 95.94 173 LEU A C 1
ATOM 1423 O O . LEU A 1 173 ? 15.993 -9.915 -19.749 1.00 95.94 173 LEU A O 1
ATOM 1427 N N . GLU A 1 174 ? 16.098 -7.680 -19.784 1.00 95.88 174 GLU A N 1
ATOM 1428 C CA . GLU A 1 174 ? 17.229 -7.560 -20.708 1.00 95.88 174 GLU A CA 1
ATOM 1429 C C . GLU A 1 174 ? 18.541 -7.350 -19.928 1.00 95.88 174 GLU A C 1
ATOM 1431 O O . GLU A 1 174 ? 18.510 -6.955 -18.761 1.00 95.88 174 GLU A O 1
ATOM 1436 N N . PRO A 1 175 ? 19.725 -7.534 -20.544 1.00 97.12 175 PRO A N 1
ATOM 1437 C CA . PRO A 1 175 ? 21.004 -7.323 -19.860 1.00 97.12 175 PRO A CA 1
ATOM 1438 C C . PRO A 1 175 ? 21.158 -5.946 -19.193 1.00 97.12 175 PRO A C 1
ATOM 1440 O O . PRO A 1 175 ? 21.855 -5.837 -18.188 1.00 97.12 175 PRO A O 1
ATOM 1443 N N . CYS A 1 176 ? 20.509 -4.901 -19.724 1.00 95.62 176 CYS A N 1
ATOM 1444 C CA . CYS A 1 176 ? 20.462 -3.584 -19.081 1.00 95.62 176 CYS A CA 1
ATOM 1445 C C . CYS A 1 176 ? 19.812 -3.659 -17.691 1.00 95.62 176 CYS A C 1
ATOM 1447 O O . CYS A 1 176 ? 20.380 -3.165 -16.722 1.00 95.62 176 CYS A O 1
ATOM 1449 N N . ASP A 1 177 ? 18.672 -4.347 -17.575 1.00 95.06 177 ASP A N 1
ATOM 1450 C CA . ASP A 1 177 ? 17.884 -4.434 -16.341 1.00 95.06 177 ASP A CA 1
ATOM 1451 C C . ASP A 1 177 ? 18.655 -5.108 -15.203 1.00 95.06 177 ASP A C 1
ATOM 1453 O O . ASP A 1 177 ? 18.494 -4.747 -14.038 1.00 95.06 177 ASP A O 1
ATOM 1457 N N . TRP A 1 178 ? 19.508 -6.074 -15.541 1.00 95.06 178 TRP A N 1
ATOM 1458 C CA . TRP A 1 178 ? 20.377 -6.769 -14.593 1.00 95.06 178 TRP A CA 1
ATOM 1459 C C . TRP A 1 178 ? 21.586 -5.933 -14.176 1.00 95.06 178 TRP A C 1
ATOM 1461 O O . TRP A 1 178 ? 21.990 -5.967 -13.015 1.00 95.06 178 TRP A O 1
ATOM 1471 N N . LYS A 1 179 ? 22.157 -5.164 -15.110 1.00 95.06 179 LYS A N 1
ATOM 1472 C CA . LYS A 1 179 ? 23.342 -4.334 -14.861 1.00 95.06 179 LYS A CA 1
ATOM 1473 C C . LYS A 1 179 ? 23.022 -3.077 -14.063 1.00 95.06 179 LYS A C 1
ATOM 1475 O O . LYS A 1 179 ? 23.849 -2.662 -13.261 1.00 95.06 179 LYS A O 1
ATOM 1480 N N . THR A 1 180 ? 21.855 -2.468 -14.271 1.00 91.25 180 THR A N 1
ATOM 1481 C CA . THR A 1 180 ? 21.474 -1.246 -13.558 1.00 91.25 180 THR A CA 1
ATOM 1482 C C . THR A 1 180 ? 21.054 -1.577 -12.118 1.00 91.25 180 THR A C 1
ATOM 1484 O O . THR A 1 180 ? 20.060 -2.285 -11.919 1.00 91.25 180 THR A O 1
ATOM 1487 N N . PRO A 1 181 ? 21.740 -1.051 -11.085 1.00 89.81 181 PRO A N 1
ATOM 1488 C CA . PRO A 1 181 ? 21.338 -1.231 -9.692 1.00 89.81 181 PRO A CA 1
ATOM 1489 C C . PRO A 1 181 ? 19.916 -0.720 -9.432 1.00 89.81 181 PRO A C 1
ATOM 1491 O O . PRO A 1 181 ? 19.492 0.282 -10.014 1.00 89.81 181 PRO A O 1
ATOM 1494 N N . LEU A 1 182 ? 19.162 -1.395 -8.555 1.00 87.12 182 LEU A N 1
ATOM 1495 C CA . LEU A 1 182 ? 17.750 -1.077 -8.280 1.00 87.12 182 LEU A CA 1
ATOM 1496 C C . LEU A 1 182 ? 17.523 0.351 -7.756 1.00 87.12 182 LEU A C 1
ATOM 1498 O O . LEU A 1 182 ? 16.473 0.922 -8.035 1.00 87.12 182 LEU A O 1
ATOM 1502 N N . HIS A 1 183 ? 18.507 0.924 -7.054 1.00 82.19 183 HIS A N 1
ATOM 1503 C CA . HIS A 1 183 ? 18.440 2.250 -6.427 1.00 82.19 183 HIS A CA 1
ATOM 1504 C C . HIS A 1 183 ? 18.802 3.415 -7.365 1.00 82.19 183 HIS A C 1
ATOM 1506 O O . HIS A 1 183 ? 18.596 4.576 -7.015 1.00 82.19 183 HIS A O 1
ATOM 1512 N N . GLU A 1 184 ? 19.337 3.136 -8.554 1.00 84.56 184 GLU A N 1
ATOM 1513 C CA . GLU A 1 184 ? 19.694 4.174 -9.523 1.00 84.56 184 GLU A CA 1
ATOM 1514 C C . GLU A 1 184 ? 18.486 4.606 -10.372 1.00 84.56 184 GLU A C 1
ATOM 1516 O O . GLU A 1 184 ? 17.505 3.862 -10.488 1.00 84.56 184 GLU A O 1
ATOM 1521 N N . PRO A 1 185 ? 18.512 5.790 -11.011 1.00 83.25 185 PRO A N 1
ATOM 1522 C CA . PRO A 1 185 ? 17.544 6.156 -12.045 1.00 83.25 185 PRO A CA 1
ATOM 1523 C C . PRO A 1 185 ? 17.392 5.053 -13.101 1.00 83.25 185 PRO A C 1
ATOM 1525 O O . PRO A 1 185 ? 18.378 4.498 -13.581 1.00 83.25 185 PRO A O 1
ATOM 1528 N N . TYR A 1 186 ? 16.155 4.693 -13.451 1.00 86.69 186 TYR A N 1
ATOM 1529 C CA . TYR A 1 186 ? 15.916 3.678 -14.479 1.00 86.69 186 TYR A CA 1
ATOM 1530 C C . TYR A 1 186 ? 16.078 4.268 -15.882 1.00 86.69 186 TYR A C 1
ATOM 1532 O O . TYR A 1 186 ? 15.263 5.078 -16.315 1.00 86.69 186 TYR A O 1
ATOM 1540 N N . SER A 1 187 ? 17.143 3.863 -16.574 1.00 88.19 187 SER A N 1
ATOM 1541 C CA . SER A 1 187 ? 17.480 4.291 -17.939 1.00 88.19 187 SER A CA 1
ATOM 1542 C C . SER A 1 187 ? 17.277 3.197 -18.996 1.00 88.19 187 SER A C 1
ATOM 1544 O O . SER A 1 187 ? 17.450 3.457 -20.186 1.00 88.19 187 SER A O 1
ATOM 1546 N N . CYS A 1 188 ? 16.905 1.981 -18.585 1.00 91.44 188 CYS A N 1
ATOM 1547 C CA . CYS A 1 188 ? 16.637 0.878 -19.503 1.00 91.44 188 CYS A CA 1
ATOM 1548 C C . CYS A 1 188 ? 15.267 1.012 -20.182 1.00 91.44 188 CYS A C 1
ATOM 1550 O O . CYS A 1 188 ? 14.414 1.826 -19.816 1.00 91.44 188 CYS A O 1
ATOM 1552 N N . LYS A 1 189 ? 15.044 0.172 -21.194 1.00 91.81 189 LYS A N 1
ATOM 1553 C CA . LYS A 1 189 ? 13.790 0.131 -21.940 1.00 91.81 189 LYS A CA 1
ATOM 1554 C C . LYS A 1 189 ? 12.668 -0.479 -21.092 1.00 91.81 189 LYS A C 1
ATOM 1556 O O . LYS A 1 189 ? 12.610 -1.692 -20.896 1.00 91.81 189 LYS A O 1
ATOM 1561 N N . ALA A 1 190 ? 11.742 0.371 -20.656 1.00 90.00 190 ALA A N 1
ATOM 1562 C CA . ALA A 1 190 ? 10.534 -0.048 -19.954 1.00 90.00 190 ALA A CA 1
ATOM 1563 C C . ALA A 1 190 ? 9.603 -0.908 -20.832 1.00 90.00 190 ALA A C 1
ATOM 1565 O O . ALA A 1 190 ? 9.693 -0.929 -22.066 1.00 90.00 190 ALA A O 1
ATOM 1566 N N . ALA A 1 191 ? 8.659 -1.592 -20.183 1.00 88.25 191 ALA A N 1
ATOM 1567 C CA . ALA A 1 191 ? 7.595 -2.330 -20.846 1.00 88.25 191 ALA A CA 1
ATOM 1568 C C . ALA A 1 191 ? 6.782 -1.429 -21.793 1.00 88.25 191 ALA A C 1
ATOM 1570 O O . ALA A 1 191 ? 6.685 -0.210 -21.624 1.00 88.25 191 ALA A O 1
ATOM 1571 N N . LYS A 1 192 ? 6.152 -2.044 -22.804 1.00 86.75 192 LYS A N 1
ATOM 1572 C CA . LYS A 1 192 ? 5.317 -1.321 -23.777 1.00 86.75 192 LYS A CA 1
ATOM 1573 C C . LYS A 1 192 ? 4.271 -0.478 -23.039 1.00 86.75 192 LYS A C 1
ATOM 1575 O O . LYS A 1 192 ? 3.578 -0.990 -22.162 1.00 86.75 192 LYS A O 1
ATOM 1580 N N . GLY A 1 193 ? 4.072 0.773 -23.461 1.00 85.31 193 GLY A N 1
ATOM 1581 C CA . GLY A 1 193 ? 3.158 1.704 -22.782 1.00 85.31 193 GLY A CA 1
ATOM 1582 C C . GLY A 1 193 ? 1.728 1.173 -22.599 1.00 85.31 193 GLY A C 1
ATOM 1583 O O . GLY A 1 193 ? 1.079 1.486 -21.603 1.00 85.31 193 GLY A O 1
ATOM 1584 N N . LYS A 1 194 ? 1.249 0.307 -23.507 1.00 88.06 194 LYS A N 1
ATOM 1585 C CA . LYS A 1 194 ? -0.036 -0.398 -23.353 1.00 88.06 194 LYS A CA 1
ATOM 1586 C C . LYS A 1 194 ? -0.045 -1.328 -22.132 1.00 88.06 194 LYS A C 1
ATOM 1588 O O . LYS A 1 194 ? -0.992 -1.251 -21.359 1.00 88.06 194 LYS A O 1
ATOM 1593 N N . LEU A 1 195 ? 0.984 -2.163 -21.962 1.00 89.25 195 LEU A N 1
ATOM 1594 C CA . LEU A 1 195 ? 1.108 -3.100 -20.837 1.00 89.25 195 LEU A CA 1
ATOM 1595 C C . LEU A 1 195 ? 1.222 -2.350 -19.512 1.00 89.25 195 LEU A C 1
ATOM 1597 O O . LEU A 1 195 ? 0.448 -2.619 -18.601 1.00 89.25 195 LEU A O 1
ATOM 1601 N N . LYS A 1 196 ? 2.089 -1.331 -19.455 1.00 87.31 196 LYS A N 1
ATOM 1602 C CA . LYS A 1 196 ? 2.200 -0.441 -18.292 1.00 87.31 196 LYS A CA 1
ATOM 1603 C C . LYS A 1 196 ? 0.846 0.156 -17.905 1.00 87.31 196 LYS A C 1
ATOM 1605 O O . LYS A 1 196 ? 0.453 0.125 -16.748 1.00 87.31 196 LYS A O 1
ATOM 1610 N N . ARG A 1 197 ? 0.093 0.672 -18.882 1.00 87.56 197 ARG A N 1
ATOM 1611 C CA . ARG A 1 197 ? -1.224 1.274 -18.630 1.00 87.56 197 ARG A CA 1
ATOM 1612 C C . ARG A 1 197 ? -2.248 0.261 -18.112 1.00 87.56 197 ARG A C 1
ATOM 1614 O O . ARG A 1 197 ? -3.064 0.639 -17.280 1.00 87.56 197 ARG A O 1
ATOM 1621 N N . ILE A 1 198 ? -2.231 -0.974 -18.615 1.00 91.44 198 ILE A N 1
ATOM 1622 C CA . ILE A 1 198 ? -3.098 -2.050 -18.111 1.00 91.44 198 ILE A CA 1
ATOM 1623 C C . ILE A 1 198 ? -2.734 -2.356 -16.657 1.00 91.44 198 ILE A C 1
ATOM 1625 O O . ILE A 1 198 ? -3.620 -2.361 -15.807 1.00 91.44 198 ILE A O 1
ATOM 1629 N N . PHE A 1 199 ? -1.444 -2.531 -16.367 1.00 90.69 199 PHE A N 1
ATOM 1630 C CA . PHE A 1 199 ? -0.963 -2.792 -15.015 1.00 90.69 199 PHE A CA 1
ATOM 1631 C C . PHE A 1 199 ? -1.378 -1.685 -14.034 1.00 90.69 199 PHE A C 1
ATOM 1633 O O . PHE A 1 199 ? -2.099 -1.949 -13.073 1.00 90.69 199 PHE A O 1
ATOM 1640 N N . ASP A 1 200 ? -1.017 -0.435 -14.342 1.00 83.44 200 ASP A N 1
ATOM 1641 C CA . ASP A 1 200 ? -1.197 0.713 -13.448 1.00 83.44 200 ASP A CA 1
ATOM 1642 C C . ASP A 1 200 ? -2.666 1.103 -13.236 1.00 83.44 200 ASP A C 1
ATOM 1644 O O . ASP A 1 200 ? -3.036 1.551 -12.154 1.00 83.44 200 ASP A O 1
ATOM 1648 N N . ARG A 1 201 ? -3.504 1.023 -14.281 1.00 83.50 201 ARG A N 1
ATOM 1649 C CA . ARG A 1 201 ? -4.858 1.612 -14.253 1.00 83.50 201 ARG A CA 1
ATOM 1650 C C . ARG A 1 201 ? -5.985 0.605 -14.115 1.00 83.50 201 ARG A C 1
ATOM 1652 O O . ARG A 1 201 ? -7.117 1.023 -13.903 1.00 83.50 201 ARG A O 1
ATOM 1659 N N . GLN A 1 202 ? -5.717 -0.675 -14.340 1.00 88.38 202 GLN A N 1
ATOM 1660 C CA . GLN A 1 202 ? -6.769 -1.687 -14.411 1.00 88.38 202 GLN A CA 1
ATOM 1661 C C . GLN A 1 202 ? -6.437 -2.858 -13.503 1.00 88.38 202 GLN A C 1
ATOM 1663 O O . GLN A 1 202 ? -7.219 -3.179 -12.619 1.00 88.38 202 GLN A O 1
ATOM 1668 N N . PHE A 1 203 ? -5.273 -3.470 -13.700 1.00 92.81 203 PHE A N 1
ATOM 1669 C CA . PHE A 1 203 ? -4.961 -4.746 -13.077 1.00 92.81 203 PHE A CA 1
ATOM 1670 C C . PHE A 1 203 ? -4.808 -4.638 -11.558 1.00 92.81 203 PHE A C 1
ATOM 1672 O O . PHE A 1 203 ? -5.535 -5.316 -10.841 1.00 92.81 203 PHE A O 1
ATOM 1679 N N . ILE A 1 204 ? -3.926 -3.757 -11.064 1.00 89.44 204 ILE A N 1
ATOM 1680 C CA . ILE A 1 204 ? -3.631 -3.673 -9.623 1.00 89.44 204 ILE A CA 1
ATOM 1681 C C . ILE A 1 204 ? -4.896 -3.383 -8.816 1.00 89.44 204 ILE A C 1
ATOM 1683 O O . ILE A 1 204 ? -5.214 -4.124 -7.892 1.00 89.44 204 ILE A O 1
ATOM 1687 N N . MET A 1 205 ? -5.618 -2.312 -9.162 1.00 87.44 205 MET A N 1
ATOM 1688 C CA . MET A 1 205 ? -6.792 -1.894 -8.391 1.00 87.44 205 MET A CA 1
ATOM 1689 C C . MET A 1 205 ? -7.886 -2.953 -8.419 1.00 87.44 205 MET A C 1
ATOM 1691 O O . MET A 1 205 ? -8.377 -3.328 -7.361 1.00 87.44 205 MET A O 1
ATOM 1695 N N . LYS A 1 206 ? -8.186 -3.508 -9.600 1.00 92.94 206 LYS A N 1
ATOM 1696 C CA . LYS A 1 206 ? -9.182 -4.570 -9.733 1.00 92.94 206 LYS A CA 1
ATOM 1697 C C . LYS A 1 206 ? -8.833 -5.781 -8.868 1.00 92.94 206 LYS A C 1
ATOM 1699 O O . LYS A 1 206 ? -9.678 -6.251 -8.119 1.00 92.94 206 LYS A O 1
ATOM 1704 N N . ARG A 1 207 ? -7.591 -6.272 -8.940 1.00 93.44 207 ARG A N 1
ATOM 1705 C CA . ARG A 1 207 ? -7.169 -7.449 -8.165 1.00 93.44 207 ARG A CA 1
ATOM 1706 C C . ARG A 1 207 ? -7.191 -7.178 -6.661 1.00 93.44 207 ARG A C 1
ATOM 1708 O O . ARG A 1 207 ? -7.658 -8.025 -5.910 1.00 93.44 207 ARG A O 1
ATOM 1715 N N . ARG A 1 208 ? -6.756 -5.993 -6.218 1.00 91.06 208 ARG A N 1
ATOM 1716 C CA . ARG A 1 208 ? -6.826 -5.592 -4.801 1.00 91.06 208 ARG A CA 1
ATOM 1717 C C . ARG A 1 208 ? -8.268 -5.525 -4.295 1.00 91.06 208 ARG A C 1
ATOM 1719 O O . ARG A 1 208 ? -8.545 -6.027 -3.212 1.00 91.06 208 ARG A O 1
ATOM 1726 N N . GLU A 1 209 ? -9.178 -4.945 -5.075 1.00 91.81 209 GLU A N 1
ATOM 1727 C CA . GLU A 1 209 ? -10.602 -4.855 -4.727 1.00 91.81 209 GLU A CA 1
ATOM 1728 C C . GLU A 1 209 ? -11.267 -6.236 -4.670 1.00 91.81 209 GLU A C 1
ATOM 1730 O O . GLU A 1 209 ? -11.981 -6.526 -3.713 1.00 91.81 209 GLU A O 1
ATOM 1735 N N . GLU A 1 210 ? -10.990 -7.109 -5.643 1.00 93.94 210 GLU A N 1
ATOM 1736 C CA . GLU A 1 210 ? -11.474 -8.496 -5.651 1.00 93.94 210 GLU A CA 1
ATOM 1737 C C . GLU A 1 210 ? -10.963 -9.284 -4.436 1.00 93.94 210 GLU A C 1
ATOM 1739 O O . GLU A 1 210 ? -11.744 -9.971 -3.779 1.00 93.94 210 GLU A O 1
ATOM 1744 N N . ASN A 1 211 ? -9.675 -9.150 -4.099 1.00 94.19 211 ASN A N 1
ATOM 1745 C CA . ASN A 1 211 ? -9.080 -9.815 -2.940 1.00 94.19 211 ASN A CA 1
ATOM 1746 C C . ASN A 1 211 ? -9.689 -9.324 -1.623 1.00 94.19 211 ASN A C 1
ATOM 1748 O O . ASN A 1 211 ? -10.093 -10.133 -0.792 1.00 94.19 211 ASN A O 1
ATOM 1752 N N . LEU A 1 212 ? -9.810 -8.004 -1.445 1.00 92.44 212 LEU A N 1
ATOM 1753 C CA . LEU A 1 212 ? -10.428 -7.432 -0.250 1.00 92.44 212 LEU A CA 1
ATOM 1754 C C . LEU A 1 212 ? -11.890 -7.876 -0.110 1.00 92.44 212 LEU A C 1
ATOM 1756 O O . LEU A 1 212 ? -12.313 -8.233 0.986 1.00 92.44 212 LEU A O 1
ATOM 1760 N N . ALA A 1 213 ? -12.654 -7.881 -1.205 1.00 92.06 213 ALA A N 1
ATOM 1761 C CA . ALA A 1 213 ? -14.042 -8.327 -1.187 1.00 92.06 213 ALA A CA 1
ATOM 1762 C C . ALA A 1 213 ? -14.170 -9.801 -0.771 1.00 92.06 213 ALA A C 1
ATOM 1764 O O . ALA A 1 213 ? -15.042 -10.118 0.036 1.00 92.06 213 ALA A O 1
ATOM 1765 N N . ALA A 1 214 ? -13.294 -10.679 -1.272 1.00 93.50 214 ALA A N 1
ATOM 1766 C CA . ALA A 1 214 ? -13.262 -12.086 -0.876 1.00 93.50 214 ALA A CA 1
ATOM 1767 C C . ALA A 1 214 ? -12.927 -12.248 0.616 1.00 93.50 214 ALA A C 1
ATOM 1769 O O . ALA A 1 214 ? -13.688 -12.870 1.352 1.00 93.50 214 ALA A O 1
ATOM 1770 N N . LEU A 1 215 ? -11.860 -11.594 1.088 1.00 93.19 215 LEU A N 1
ATOM 1771 C CA . LEU A 1 215 ? -11.445 -11.646 2.493 1.00 93.19 215 LEU A CA 1
ATOM 1772 C C . LEU A 1 215 ? -12.540 -11.158 3.455 1.00 93.19 215 LEU A C 1
ATOM 1774 O O . LEU A 1 215 ? -12.738 -11.737 4.518 1.00 93.19 215 LEU A O 1
ATOM 1778 N N . VAL A 1 216 ? -13.262 -10.098 3.085 1.00 89.62 216 VAL A N 1
ATOM 1779 C CA . VAL A 1 216 ? -14.374 -9.563 3.885 1.00 89.62 216 VAL A CA 1
ATOM 1780 C C . VAL A 1 216 ? -15.607 -10.471 3.833 1.00 89.62 216 VAL A C 1
ATOM 1782 O O . VAL A 1 216 ? -16.341 -10.558 4.816 1.00 89.62 216 VAL A O 1
ATOM 1785 N N . ALA A 1 217 ? -15.864 -11.145 2.710 1.00 87.88 217 ALA A N 1
ATOM 1786 C CA . ALA A 1 217 ? -16.971 -12.093 2.599 1.00 87.88 217 ALA A CA 1
ATOM 1787 C C . ALA A 1 217 ? -16.749 -13.335 3.480 1.00 87.88 217 ALA A C 1
ATOM 1789 O O . ALA A 1 217 ? -17.696 -13.785 4.139 1.00 87.88 217 ALA A O 1
ATOM 1790 N N . ASP A 1 218 ? -15.503 -13.818 3.516 1.00 86.44 218 ASP A N 1
ATOM 1791 C CA . ASP A 1 218 ? -15.062 -15.004 4.256 1.00 86.44 218 ASP A CA 1
ATOM 1792 C C . ASP A 1 218 ? -14.820 -14.737 5.751 1.00 86.44 218 ASP A C 1
ATOM 1794 O O . ASP A 1 218 ? 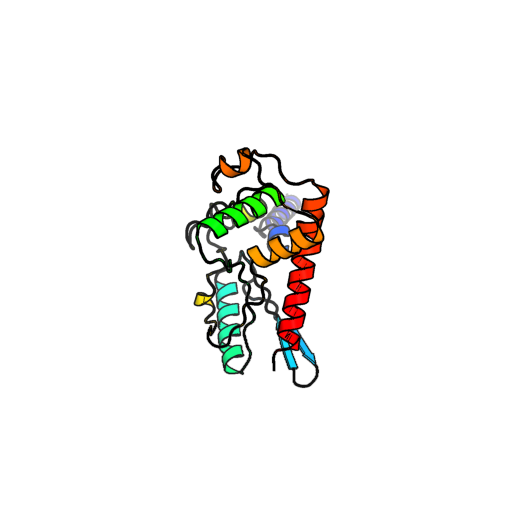-14.755 -15.680 6.542 1.00 86.44 218 ASP A O 1
ATOM 1798 N N . ALA A 1 219 ? -14.712 -13.469 6.158 1.00 79.62 219 ALA A N 1
ATOM 1799 C CA . ALA A 1 219 ? -14.638 -13.088 7.562 1.00 79.62 219 ALA A CA 1
ATOM 1800 C C . ALA A 1 219 ? -15.936 -13.495 8.287 1.00 79.62 219 ALA A C 1
ATOM 1802 O O . ALA A 1 219 ? -17.029 -13.017 7.957 1.00 79.62 219 ALA A O 1
ATOM 1803 N N . ALA A 1 220 ? -15.794 -14.429 9.231 1.00 59.50 220 ALA A N 1
ATOM 1804 C CA . ALA A 1 220 ? -16.871 -14.969 10.058 1.00 59.50 220 ALA A CA 1
ATOM 1805 C C . ALA A 1 220 ? -17.213 -14.037 11.223 1.00 59.50 220 ALA A C 1
ATOM 1807 O O . ALA A 1 220 ? -16.265 -13.557 11.886 1.00 59.50 220 ALA A O 1
#

Radius of gyration: 22.48 Å; Cα contacts (8 Å, |Δi|>4): 248; chains: 1; bounding box: 51×77×46 Å

Mean predicted aligned error: 8.7 Å

Nearest PDB structures (foldseek):
  1t6a-assembly1_A  TM=5.713E-01  e=6.269E+00  Geobacillus stearothermophilus
  4clm-assemb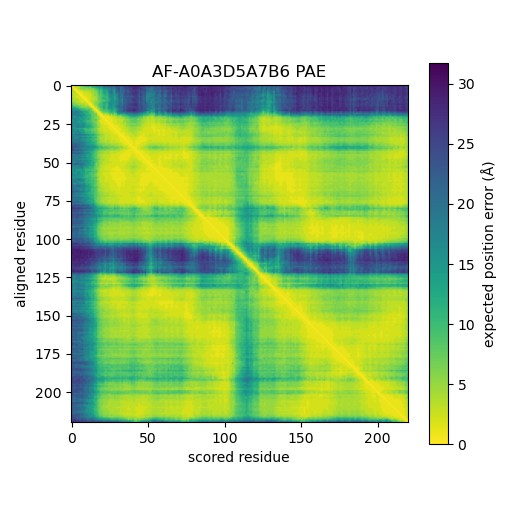ly1_A  TM=4.300E-01  e=8.487E+00  Salmonella enterica subsp. 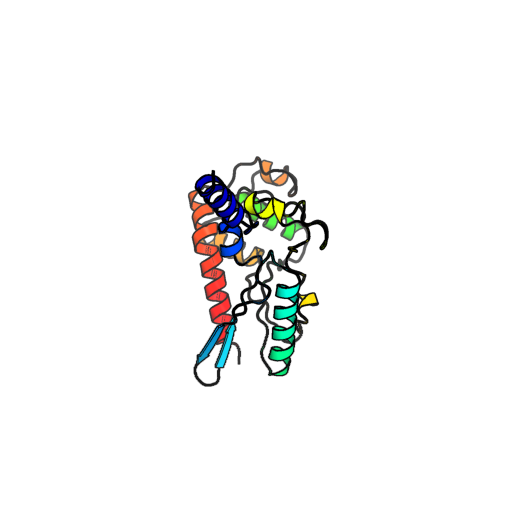enterica serovar Typhi